Protein AF-A0A451C7Z3-F1 (afdb_monomer)

Sequence (178 aa):
MASLTETETESKKYLFIDDAPEYLRVYRKILRDAGHTMEIIDNIGLGWVWIERHGPFELVLIDLALDRHFSEFGREYKEVREGLESYGHGALFMTGQALGLRLWRRRKKIQQPYCYFTNFSQIWVENCNTGDPEFGGMMFEEAHDLGLVLNKSALWEGNMDQELRNIRQIWEDKEWLL

Structure (mmCIF, N/CA/C/O backbone):
data_AF-A0A451C7Z3-F1
#
_entry.id   AF-A0A451C7Z3-F1
#
loop_
_atom_site.group_PDB
_atom_site.id
_atom_site.type_symbol
_atom_site.label_atom_id
_atom_site.label_alt_id
_atom_site.label_comp_id
_atom_site.label_asym_id
_atom_site.label_entity_id
_atom_site.label_seq_id
_atom_site.pdbx_PDB_ins_code
_atom_site.Cartn_x
_atom_site.Cartn_y
_atom_site.Cartn_z
_atom_site.occupancy
_atom_site.B_iso_or_equiv
_atom_site.auth_seq_id
_atom_site.auth_comp_id
_atom_site.auth_asym_id
_atom_site.auth_atom_id
_atom_site.pdbx_PDB_model_num
ATOM 1 N N . MET A 1 1 ? -8.095 12.990 40.882 1.00 39.03 1 MET A N 1
ATOM 2 C CA . MET A 1 1 ? -8.881 12.173 39.937 1.00 39.03 1 MET A CA 1
ATOM 3 C C . MET A 1 1 ? -8.468 12.593 38.542 1.00 39.03 1 MET A C 1
ATOM 5 O O . MET A 1 1 ? -8.786 13.706 38.148 1.00 39.03 1 MET A O 1
ATOM 9 N N . ALA A 1 2 ? -7.646 11.786 37.872 1.00 38.88 2 ALA A N 1
ATOM 10 C CA . ALA A 1 2 ? -7.236 12.057 36.500 1.00 38.88 2 ALA A CA 1
ATOM 11 C C . ALA A 1 2 ? -8.393 11.672 35.571 1.00 38.88 2 ALA A C 1
ATOM 13 O O . ALA A 1 2 ? -8.848 10.530 35.601 1.00 38.88 2 ALA A O 1
ATOM 14 N N . SER A 1 3 ? -8.898 12.648 34.818 1.00 41.88 3 SER A N 1
ATOM 15 C CA . SER A 1 3 ? -9.874 12.435 33.755 1.00 41.88 3 SER A CA 1
ATOM 16 C C . SER A 1 3 ? -9.165 11.704 32.622 1.00 41.88 3 SER A C 1
ATOM 18 O O . SER A 1 3 ? -8.290 12.278 31.978 1.00 41.88 3 SER A O 1
ATOM 20 N N . LEU A 1 4 ? -9.505 10.434 32.418 1.00 44.69 4 LEU A N 1
ATOM 21 C CA . LEU A 1 4 ? -9.148 9.702 31.211 1.00 44.69 4 LEU A CA 1
ATOM 22 C C . LEU A 1 4 ? -9.950 10.339 30.078 1.00 44.69 4 LEU A C 1
ATOM 24 O O . LEU A 1 4 ? -11.153 10.131 29.965 1.00 44.69 4 LEU A O 1
ATOM 28 N N . THR A 1 5 ? -9.309 11.200 29.295 1.00 43.84 5 THR A N 1
ATOM 29 C CA . THR A 1 5 ? -9.846 11.605 28.000 1.00 43.84 5 THR A CA 1
ATOM 30 C C . THR A 1 5 ? -9.770 10.384 27.095 1.00 43.84 5 THR A C 1
ATOM 32 O O . THR A 1 5 ? -8.716 10.101 26.526 1.00 43.84 5 THR A O 1
ATOM 35 N N . GLU A 1 6 ? -10.869 9.634 27.017 1.00 47.22 6 GLU A N 1
ATOM 36 C CA . GLU A 1 6 ? -11.142 8.768 25.875 1.00 47.22 6 GLU A CA 1
ATOM 37 C C . GLU A 1 6 ? -11.081 9.667 24.640 1.00 47.22 6 GLU A C 1
ATOM 39 O O . GLU A 1 6 ? -11.922 10.539 24.428 1.00 47.22 6 GLU A O 1
ATOM 44 N N . THR A 1 7 ? -9.991 9.550 23.890 1.00 51.94 7 THR A N 1
ATOM 45 C CA . THR A 1 7 ? -9.905 10.143 22.563 1.00 51.94 7 THR A CA 1
ATOM 46 C C . THR A 1 7 ? -10.842 9.316 21.700 1.00 51.94 7 THR A C 1
ATOM 48 O O . THR A 1 7 ? -10.536 8.166 21.389 1.00 51.94 7 THR A O 1
ATOM 51 N N . GLU A 1 8 ? -12.019 9.864 21.387 1.00 53.84 8 GLU A N 1
ATOM 52 C CA . GLU A 1 8 ? -12.908 9.292 20.377 1.00 53.84 8 GLU A CA 1
ATOM 53 C C . GLU A 1 8 ? -12.074 9.055 19.116 1.00 53.84 8 GLU A C 1
ATOM 55 O O . GLU A 1 8 ? -11.606 9.990 18.464 1.00 53.84 8 GLU A O 1
ATOM 60 N N . THR A 1 9 ? -11.786 7.789 18.834 1.00 64.44 9 THR A N 1
ATOM 61 C CA . THR A 1 9 ? -10.989 7.410 17.676 1.00 64.44 9 THR A CA 1
ATOM 62 C C . THR A 1 9 ? -11.914 7.533 16.477 1.00 64.44 9 THR A C 1
ATOM 64 O O . THR A 1 9 ? -12.929 6.840 16.403 1.00 64.44 9 THR A O 1
ATOM 67 N N . GLU A 1 10 ? -11.618 8.461 15.568 1.00 82.25 10 GLU A N 1
ATOM 68 C CA . GLU A 1 10 ? -12.398 8.633 14.344 1.00 82.25 10 GLU A CA 1
ATOM 69 C C . GLU A 1 10 ? -12.529 7.284 13.618 1.00 82.25 10 GLU A C 1
ATOM 71 O O . GLU A 1 10 ? -11.550 6.552 13.450 1.00 82.25 10 GLU A O 1
ATOM 76 N N . SER A 1 11 ? -13.751 6.921 13.221 1.00 90.56 11 SER A N 1
ATOM 77 C CA . SER A 1 11 ? -14.012 5.648 12.546 1.00 90.56 11 SER A CA 1
ATOM 78 C C . SER A 1 11 ? -13.381 5.644 11.152 1.00 90.56 11 SER A C 1
ATOM 80 O O . SER A 1 11 ? -13.930 6.217 10.211 1.00 90.56 11 SER A O 1
ATOM 82 N N . LYS A 1 12 ? -12.263 4.931 10.998 1.00 95.50 12 LYS A N 1
ATOM 83 C CA . LYS A 1 12 ? -11.514 4.806 9.741 1.00 95.50 12 LYS A CA 1
ATOM 84 C C . LYS A 1 12 ? -12.045 3.693 8.840 1.00 95.50 12 LYS A C 1
ATOM 86 O O . LYS A 1 12 ? -12.654 2.721 9.301 1.00 95.50 12 LYS A O 1
ATOM 91 N N . LYS A 1 13 ? -11.796 3.827 7.534 1.00 97.06 13 LYS A N 1
ATOM 92 C CA . LYS A 1 13 ? -12.158 2.835 6.512 1.00 97.06 13 LYS A CA 1
ATOM 93 C C . LYS A 1 13 ? -10.915 2.314 5.802 1.00 97.06 13 LYS A C 1
ATOM 95 O O . LYS A 1 13 ? -10.238 3.069 5.110 1.00 97.06 13 LYS A O 1
ATOM 100 N N . TYR A 1 14 ? -10.670 1.016 5.919 1.00 97.62 14 TYR A N 1
ATOM 101 C CA . TYR A 1 14 ? -9.549 0.317 5.299 1.00 97.62 14 TYR A CA 1
ATOM 102 C C . TYR A 1 14 ? -10.020 -0.584 4.158 1.00 97.62 14 TYR A C 1
ATOM 104 O O . TYR A 1 14 ? -11.109 -1.165 4.218 1.00 97.62 14 TYR A O 1
ATOM 112 N N . LEU A 1 15 ? -9.179 -0.736 3.138 1.00 97.88 15 LEU A N 1
ATOM 113 C CA . LEU A 1 15 ? -9.394 -1.682 2.046 1.00 97.88 15 LEU A CA 1
ATOM 114 C C . LEU A 1 15 ? -8.229 -2.661 1.986 1.00 97.88 15 LEU A C 1
ATOM 116 O O . LEU A 1 15 ? -7.085 -2.248 1.850 1.00 97.88 15 LEU A O 1
ATOM 120 N N . PHE A 1 16 ? -8.527 -3.952 2.044 1.00 97.38 16 PHE A N 1
ATOM 121 C CA . PHE A 1 16 ? -7.548 -5.008 1.833 1.00 97.38 16 PHE A CA 1
ATOM 122 C C . PHE A 1 16 ? -7.791 -5.649 0.473 1.00 97.38 16 PHE A C 1
ATOM 124 O O . PHE A 1 16 ? -8.932 -5.972 0.130 1.00 97.38 16 PHE A O 1
ATOM 131 N N . ILE A 1 17 ? -6.720 -5.837 -0.288 1.00 96.00 17 ILE A N 1
ATOM 132 C CA . ILE A 1 17 ? -6.744 -6.480 -1.597 1.00 96.00 17 ILE A CA 1
ATOM 133 C C . ILE A 1 17 ? -5.868 -7.725 -1.509 1.00 96.00 17 ILE A C 1
ATOM 135 O O . ILE A 1 17 ? -4.647 -7.617 -1.533 1.00 96.00 17 ILE A O 1
ATOM 139 N N . ASP A 1 18 ? -6.500 -8.884 -1.346 1.00 94.31 18 ASP A N 1
ATOM 140 C CA . ASP A 1 18 ? -5.853 -10.154 -0.996 1.00 94.31 18 ASP A CA 1
ATOM 141 C C . ASP A 1 18 ? -6.724 -11.317 -1.490 1.00 94.31 18 ASP A C 1
ATOM 143 O O . ASP A 1 18 ? -7.935 -11.328 -1.247 1.00 94.31 18 ASP A O 1
ATOM 147 N N . ASP A 1 19 ? -6.138 -12.281 -2.195 1.00 91.00 19 ASP A N 1
ATOM 148 C CA . ASP A 1 19 ? -6.855 -13.393 -2.823 1.00 91.00 19 ASP A CA 1
ATOM 149 C C . ASP A 1 19 ? -7.188 -14.539 -1.853 1.00 91.00 19 ASP A C 1
ATOM 151 O O . ASP A 1 19 ? -7.884 -15.484 -2.245 1.00 91.00 19 ASP A O 1
ATOM 155 N N . ALA A 1 20 ? -6.792 -14.406 -0.583 1.00 89.94 20 ALA A N 1
ATOM 156 C CA . ALA A 1 20 ? -7.057 -15.339 0.504 1.00 89.94 20 ALA A CA 1
ATOM 157 C C . ALA A 1 20 ? -7.882 -14.676 1.645 1.00 89.94 20 ALA A C 1
ATOM 159 O O . ALA A 1 20 ? -7.441 -14.560 2.800 1.00 89.94 20 ALA A O 1
ATOM 160 N N . PRO A 1 21 ? -9.121 -14.217 1.355 1.00 88.06 21 PRO A N 1
ATOM 161 C CA . PRO A 1 21 ? -9.938 -13.394 2.255 1.00 88.06 21 PRO A CA 1
ATOM 162 C C . PRO A 1 21 ? -10.293 -14.068 3.592 1.00 88.06 21 PRO A C 1
ATOM 164 O O . PRO A 1 21 ? -10.657 -13.394 4.561 1.00 88.06 21 PRO A O 1
ATOM 167 N N . GLU A 1 22 ? -10.228 -15.394 3.674 1.00 88.81 22 GLU A N 1
ATOM 168 C CA . GLU A 1 22 ? -10.436 -16.168 4.894 1.00 88.81 22 GLU A CA 1
ATOM 169 C C . GLU A 1 22 ? -9.417 -15.843 5.988 1.00 88.81 22 GLU A C 1
ATOM 171 O O . GLU A 1 22 ? -9.815 -15.732 7.152 1.00 88.81 22 GLU A O 1
ATOM 176 N N . TYR A 1 23 ? -8.150 -15.609 5.633 1.00 86.81 23 TYR A N 1
ATOM 177 C CA . TYR A 1 23 ? -7.099 -15.275 6.599 1.00 86.81 23 TYR A CA 1
ATOM 178 C C . TYR A 1 23 ? -7.246 -13.852 7.131 1.00 86.81 23 TYR A C 1
ATOM 180 O O . TYR A 1 23 ? -6.868 -13.562 8.262 1.00 86.81 23 TYR A O 1
ATOM 188 N N . LEU A 1 24 ? -7.895 -12.976 6.366 1.00 91.94 24 LEU A N 1
ATOM 189 C CA . LEU A 1 24 ? -8.114 -11.586 6.745 1.00 91.94 24 LEU A CA 1
ATOM 190 C C . LEU A 1 24 ? -9.293 -11.372 7.707 1.00 91.94 24 LEU A C 1
ATOM 192 O O . LEU A 1 24 ? -9.507 -10.264 8.209 1.00 91.94 24 LEU A O 1
ATOM 196 N N . ARG A 1 25 ? -10.078 -12.416 8.004 1.00 90.50 25 ARG A N 1
ATOM 197 C CA . ARG A 1 25 ? -11.216 -12.317 8.936 1.00 90.50 25 ARG A CA 1
ATOM 198 C C . ARG A 1 25 ? -10.790 -11.888 10.338 1.00 90.50 25 ARG A C 1
ATOM 200 O O . ARG A 1 25 ? -11.554 -11.187 11.004 1.00 90.50 25 ARG A O 1
ATOM 207 N N . VAL A 1 26 ? -9.593 -12.290 10.772 1.00 91.31 26 VAL A N 1
ATOM 208 C CA . VAL A 1 26 ? -9.039 -11.892 12.073 1.00 91.31 26 VAL A CA 1
ATOM 209 C C . VAL A 1 26 ? -8.784 -10.385 12.122 1.00 91.31 26 VAL A C 1
ATOM 211 O O . VAL A 1 26 ? -9.238 -9.726 13.051 1.00 91.31 26 VAL A O 1
ATOM 214 N N . TYR A 1 27 ? -8.194 -9.816 11.070 1.00 93.62 27 TYR A N 1
ATOM 215 C CA . TYR A 1 27 ? -7.930 -8.381 10.958 1.00 93.62 27 TYR A CA 1
ATOM 216 C C . TYR A 1 27 ? -9.213 -7.560 10.892 1.00 93.62 27 TYR A C 1
ATOM 218 O O . TYR A 1 27 ? -9.330 -6.534 11.556 1.00 93.62 27 TYR A O 1
ATOM 226 N N . ARG A 1 28 ? -10.231 -8.054 10.176 1.00 94.75 28 ARG A N 1
ATOM 227 C CA . ARG A 1 28 ? -11.551 -7.411 10.155 1.00 94.75 28 ARG A CA 1
ATOM 228 C C . ARG A 1 28 ? -12.159 -7.332 11.552 1.00 94.75 28 ARG A C 1
ATOM 230 O O . ARG A 1 28 ? -12.773 -6.324 11.888 1.00 94.75 28 ARG A O 1
ATOM 237 N N . LYS A 1 29 ? -12.025 -8.398 12.350 1.00 93.44 29 LYS A N 1
ATOM 238 C CA . LYS A 1 29 ? -12.484 -8.401 13.741 1.00 93.44 29 LYS A CA 1
ATOM 239 C C . LYS A 1 29 ? -11.707 -7.372 14.564 1.00 93.44 29 LYS A C 1
ATOM 241 O O . LYS A 1 29 ? -12.352 -6.546 15.190 1.00 93.44 29 LYS A O 1
ATOM 246 N N . ILE A 1 30 ? -10.375 -7.393 14.500 1.00 93.25 30 ILE A N 1
ATOM 247 C CA . ILE A 1 30 ? -9.502 -6.463 15.234 1.00 93.25 30 ILE A CA 1
ATOM 248 C C . ILE A 1 30 ? -9.875 -5.007 14.928 1.00 93.25 30 ILE A C 1
ATOM 250 O O . ILE A 1 30 ? -10.152 -4.239 15.842 1.00 93.25 30 ILE A O 1
ATOM 254 N N . LEU A 1 31 ? -9.967 -4.638 13.646 1.00 94.00 31 LEU A N 1
ATOM 255 C CA . LEU A 1 31 ? -10.307 -3.270 13.248 1.00 94.00 31 LEU A CA 1
ATOM 256 C C . LEU A 1 31 ? -11.717 -2.874 13.682 1.00 94.00 31 LEU A C 1
ATOM 258 O O . LEU A 1 31 ? -11.914 -1.766 14.162 1.00 94.00 31 LEU A O 1
ATOM 262 N N . ARG A 1 32 ? -12.695 -3.776 13.567 1.00 95.00 32 ARG A N 1
ATOM 263 C CA . ARG A 1 32 ? -14.056 -3.507 14.047 1.00 95.00 32 ARG A CA 1
ATOM 264 C C . ARG A 1 32 ? -14.094 -3.292 15.556 1.00 95.00 32 ARG A C 1
ATOM 266 O O . ARG A 1 32 ? -14.794 -2.394 16.013 1.00 95.00 32 ARG A O 1
ATOM 273 N N . ASP A 1 33 ? -13.373 -4.111 16.312 1.00 92.50 33 ASP A N 1
ATOM 274 C CA . ASP A 1 33 ? -13.325 -4.017 17.770 1.00 92.50 33 ASP A CA 1
ATOM 275 C C . ASP A 1 33 ? -12.599 -2.716 18.208 1.00 92.50 33 ASP A C 1
ATOM 277 O O . ASP A 1 33 ? -12.926 -2.161 19.253 1.00 92.50 33 ASP A O 1
ATOM 281 N N . ALA A 1 34 ? -11.733 -2.156 17.350 1.00 90.75 34 ALA A N 1
ATOM 282 C CA . ALA A 1 34 ? -11.150 -0.812 17.464 1.00 90.75 34 ALA A CA 1
ATOM 283 C C . ALA A 1 34 ? -12.033 0.333 16.902 1.00 90.75 34 ALA A C 1
ATOM 285 O O . ALA A 1 34 ? -11.599 1.480 16.852 1.00 90.75 34 ALA A O 1
ATOM 286 N N . GLY A 1 35 ? -13.268 0.059 16.462 1.00 93.31 35 GLY A N 1
ATOM 287 C CA . GLY A 1 35 ? -14.185 1.080 15.933 1.00 93.31 35 GLY A CA 1
ATOM 288 C C . GLY A 1 35 ? -13.939 1.476 14.471 1.00 93.31 35 GLY A C 1
ATOM 289 O O . GLY A 1 35 ? -14.362 2.545 14.035 1.00 93.31 35 GLY A O 1
ATOM 290 N N . HIS A 1 36 ? -13.254 0.638 13.695 1.00 95.62 36 HIS A N 1
ATOM 291 C CA . HIS A 1 36 ? -12.934 0.868 12.285 1.00 95.62 36 HIS A CA 1
ATOM 292 C C . HIS A 1 36 ? -13.645 -0.122 11.358 1.00 95.62 36 HIS A C 1
ATOM 294 O O . HIS A 1 36 ? -14.150 -1.171 11.759 1.00 95.62 36 HIS A O 1
ATOM 300 N N . THR A 1 37 ? -13.681 0.204 10.070 1.00 96.50 37 THR A N 1
ATOM 301 C CA . THR A 1 37 ? -14.294 -0.635 9.036 1.00 96.50 37 THR A CA 1
ATOM 302 C C . THR A 1 37 ? -13.246 -1.153 8.065 1.00 96.50 37 THR A C 1
ATOM 304 O O . THR A 1 37 ? -12.277 -0.470 7.742 1.00 96.50 37 THR A O 1
ATOM 307 N N . MET A 1 38 ? -13.441 -2.386 7.599 1.00 96.06 38 MET A N 1
ATOM 308 C CA . MET A 1 38 ? -12.528 -3.058 6.680 1.00 96.06 38 MET A CA 1
ATOM 309 C C . MET A 1 38 ? -13.309 -3.769 5.580 1.00 96.06 38 MET A C 1
ATOM 311 O O . MET A 1 38 ? -14.105 -4.677 5.846 1.00 96.06 38 MET A O 1
ATOM 315 N N . GLU A 1 39 ? -13.026 -3.393 4.340 1.00 96.94 39 GLU A N 1
ATOM 316 C CA . GLU A 1 39 ? -13.487 -4.082 3.140 1.00 96.94 39 GLU A CA 1
ATOM 317 C C . GLU A 1 39 ? -12.374 -4.987 2.601 1.00 96.94 39 GLU A C 1
ATOM 319 O O . GLU A 1 39 ? -11.191 -4.692 2.758 1.00 96.94 39 GLU A O 1
ATOM 324 N N . ILE A 1 40 ? -12.754 -6.122 2.010 1.00 96.31 40 ILE A N 1
ATOM 325 C CA . ILE A 1 40 ? -11.814 -7.081 1.416 1.00 96.31 40 ILE A CA 1
ATOM 326 C C . ILE A 1 40 ? -12.237 -7.321 -0.026 1.00 96.31 40 ILE A C 1
ATOM 328 O O . ILE A 1 40 ? -13.403 -7.641 -0.267 1.00 96.31 40 ILE A O 1
ATOM 332 N N . ILE A 1 41 ? -11.292 -7.200 -0.950 1.00 95.31 41 ILE A N 1
ATOM 333 C CA . ILE A 1 41 ? -11.458 -7.493 -2.370 1.00 95.31 41 ILE A CA 1
ATOM 334 C C . ILE A 1 41 ? -10.381 -8.495 -2.785 1.00 95.31 41 ILE A C 1
ATOM 336 O O . ILE A 1 41 ? -9.233 -8.372 -2.388 1.00 95.31 41 ILE A O 1
ATOM 340 N N . ASP A 1 42 ? -10.742 -9.493 -3.584 1.00 92.38 42 ASP A N 1
ATOM 341 C CA . ASP A 1 42 ? -9.885 -10.658 -3.839 1.00 92.38 42 ASP A CA 1
ATOM 342 C C . ASP A 1 42 ? -9.041 -10.567 -5.118 1.00 92.38 42 ASP A C 1
ATOM 344 O O . ASP A 1 42 ? -8.438 -11.552 -5.539 1.00 92.38 42 ASP A O 1
ATOM 348 N N . ASN A 1 43 ? -9.039 -9.416 -5.796 1.00 90.69 43 ASN A N 1
ATOM 349 C CA . ASN A 1 43 ? -8.283 -9.234 -7.031 1.00 90.69 43 ASN A CA 1
ATOM 350 C C . ASN A 1 43 ? -7.961 -7.765 -7.341 1.00 90.69 43 ASN A C 1
ATOM 352 O O . ASN A 1 43 ? -8.724 -6.859 -6.997 1.00 90.69 43 ASN A O 1
ATOM 356 N N . ILE A 1 44 ? -6.858 -7.549 -8.070 1.00 91.69 44 ILE A N 1
ATOM 357 C CA . ILE A 1 44 ? -6.370 -6.223 -8.488 1.00 91.69 44 ILE A CA 1
ATOM 358 C C . ILE A 1 44 ? -7.432 -5.436 -9.266 1.00 91.69 44 ILE A C 1
ATOM 360 O O . ILE A 1 44 ? -7.625 -4.253 -8.999 1.00 91.69 44 ILE A O 1
ATOM 364 N N . GLY A 1 45 ? -8.125 -6.069 -10.218 1.00 91.56 45 GLY A N 1
ATOM 365 C CA . GLY A 1 45 ? -9.065 -5.378 -11.108 1.00 91.56 45 GLY A CA 1
ATOM 366 C C . GLY A 1 45 ? -10.271 -4.796 -10.373 1.00 91.56 45 GLY A C 1
ATOM 367 O O . GLY A 1 45 ? -10.579 -3.612 -10.505 1.00 91.56 45 GLY A O 1
ATOM 368 N N . LEU A 1 46 ? -10.933 -5.606 -9.546 1.00 92.56 46 LEU A N 1
ATOM 369 C CA . LEU A 1 46 ? -12.023 -5.138 -8.695 1.00 92.56 46 LEU A CA 1
ATOM 370 C C . LEU A 1 46 ? -11.515 -4.164 -7.637 1.00 92.56 46 LEU A C 1
ATOM 372 O O . LEU A 1 46 ? -12.184 -3.165 -7.396 1.00 92.56 46 LEU A O 1
ATOM 376 N N . GLY A 1 47 ? -10.341 -4.410 -7.047 1.00 94.94 47 GLY A N 1
ATOM 377 C CA . GLY A 1 47 ? -9.746 -3.515 -6.055 1.00 94.94 47 GLY A CA 1
ATOM 378 C C . GLY A 1 47 ? -9.515 -2.120 -6.630 1.00 94.94 47 GLY A C 1
ATOM 379 O O . GLY A 1 47 ? -9.890 -1.121 -6.024 1.00 94.94 47 GLY A O 1
ATOM 380 N N . TRP A 1 48 ? -9.010 -2.054 -7.859 1.00 95.50 48 TRP A N 1
ATOM 381 C CA . TRP A 1 48 ? -8.846 -0.819 -8.610 1.00 95.50 48 TRP A CA 1
ATOM 382 C C . TRP A 1 48 ? -10.165 -0.072 -8.839 1.00 95.50 48 TRP A C 1
ATOM 384 O O . TRP A 1 48 ? -10.284 1.100 -8.480 1.00 95.50 48 TRP A O 1
ATOM 394 N N . VAL A 1 49 ? -11.175 -0.755 -9.387 1.00 95.06 49 VAL A N 1
ATOM 395 C CA . VAL A 1 49 ? -12.507 -0.166 -9.613 1.00 95.06 49 VAL A CA 1
ATOM 396 C C . VAL A 1 49 ? -13.113 0.329 -8.301 1.00 95.06 49 VAL A C 1
ATOM 398 O O . VAL A 1 49 ? -13.782 1.362 -8.268 1.00 95.06 49 VAL A O 1
ATOM 401 N N . TRP A 1 50 ? -12.879 -0.403 -7.216 1.00 96.75 50 TRP A N 1
ATOM 402 C CA . TRP A 1 50 ? -13.380 -0.068 -5.896 1.00 96.75 50 TRP A CA 1
ATOM 403 C C . TRP A 1 50 ? -12.726 1.199 -5.336 1.00 96.75 50 TRP A C 1
ATOM 405 O O . TRP A 1 50 ? -13.435 2.090 -4.870 1.00 96.75 50 TRP A O 1
ATOM 415 N N . ILE A 1 51 ? -11.402 1.332 -5.471 1.00 97.25 51 ILE A N 1
ATOM 416 C CA . ILE A 1 51 ? -10.660 2.552 -5.119 1.00 97.25 51 ILE A CA 1
ATOM 417 C C . ILE A 1 51 ? -11.181 3.752 -5.913 1.00 97.25 51 ILE A C 1
ATOM 419 O O . ILE A 1 51 ? -11.469 4.789 -5.322 1.00 97.25 51 ILE A O 1
ATOM 423 N N . GLU A 1 52 ? -11.375 3.616 -7.229 1.00 96.19 52 GLU A N 1
ATOM 424 C CA . GLU A 1 52 ? -11.859 4.729 -8.059 1.00 96.19 52 GLU A CA 1
ATOM 425 C C . GLU A 1 52 ? -13.287 5.180 -7.709 1.00 96.19 52 GLU A C 1
ATOM 427 O O . GLU A 1 52 ? -13.631 6.339 -7.939 1.00 96.19 52 GLU A O 1
ATOM 432 N N . ARG A 1 53 ? -14.128 4.289 -7.172 1.00 96.06 53 ARG A N 1
ATOM 433 C CA . ARG A 1 53 ? -15.542 4.582 -6.873 1.00 96.06 53 ARG A CA 1
ATOM 434 C C . ARG A 1 53 ? -15.810 4.985 -5.430 1.00 96.06 53 ARG A C 1
ATOM 436 O O . ARG A 1 53 ? -16.759 5.726 -5.186 1.00 96.06 53 ARG A O 1
ATOM 443 N N . HIS A 1 54 ? -15.037 4.451 -4.490 1.00 95.94 54 HIS A N 1
ATOM 444 C CA . HIS A 1 54 ? -15.324 4.539 -3.057 1.00 95.94 54 HIS A CA 1
ATOM 445 C C . HIS A 1 54 ? -14.186 5.152 -2.240 1.00 95.94 54 HIS A C 1
ATOM 447 O O . HIS A 1 54 ? -14.348 5.306 -1.031 1.00 95.94 54 HIS A O 1
ATOM 453 N N . GLY A 1 55 ? -13.054 5.468 -2.873 1.00 90.56 55 GLY A N 1
ATOM 454 C CA . GLY A 1 55 ? -11.939 6.137 -2.221 1.00 90.56 55 GLY A CA 1
ATOM 455 C C . GLY A 1 55 ? -12.181 7.635 -1.958 1.00 90.56 55 GLY A C 1
ATOM 456 O O . GLY A 1 55 ? -13.159 8.207 -2.449 1.00 90.56 55 GLY A O 1
ATOM 457 N N . PRO A 1 56 ? -11.261 8.285 -1.224 1.00 94.25 56 PRO A N 1
ATOM 458 C CA . PRO A 1 56 ? -10.076 7.673 -0.628 1.00 94.25 56 PRO A CA 1
ATOM 459 C C . PRO A 1 56 ? -10.410 6.866 0.638 1.00 94.25 56 PRO A C 1
ATOM 461 O O . PRO A 1 56 ? -11.230 7.262 1.462 1.00 94.25 56 PRO A O 1
ATOM 464 N N . PHE A 1 57 ? -9.763 5.713 0.775 1.00 97.44 57 PHE A N 1
ATOM 465 C CA . PHE A 1 57 ? -9.679 4.948 2.018 1.00 97.44 57 PHE A CA 1
ATOM 466 C C . PHE A 1 57 ? -8.591 5.543 2.908 1.00 97.44 57 PHE A C 1
ATOM 468 O O . PHE A 1 57 ? -7.652 6.154 2.395 1.00 97.44 57 PHE A O 1
ATOM 475 N N . GLU A 1 58 ? -8.661 5.277 4.212 1.00 97.25 58 GLU A N 1
ATOM 476 C CA . GLU A 1 58 ? -7.587 5.631 5.146 1.00 97.25 58 GLU A CA 1
ATOM 477 C C . GLU A 1 58 ? -6.257 5.019 4.694 1.00 97.25 58 GLU A C 1
ATOM 479 O O . GLU A 1 58 ? -5.237 5.696 4.603 1.00 97.25 58 GLU A O 1
ATOM 484 N N . LEU A 1 59 ? -6.285 3.727 4.367 1.00 97.81 59 LEU A N 1
ATOM 485 C CA . LEU A 1 59 ? -5.151 3.010 3.811 1.00 97.81 59 LEU A CA 1
ATOM 486 C C . LEU A 1 59 ? -5.652 1.811 3.001 1.00 97.81 59 LEU A C 1
ATOM 488 O O . LEU A 1 59 ? -6.569 1.097 3.425 1.00 97.81 59 LEU A O 1
ATOM 492 N N . VAL A 1 60 ? -5.038 1.594 1.839 1.00 98.25 60 VAL A N 1
ATOM 493 C CA . VAL A 1 60 ? -5.197 0.363 1.056 1.00 98.25 60 VAL A CA 1
ATOM 494 C C . VAL A 1 60 ? -4.024 -0.562 1.363 1.00 98.25 60 VAL A C 1
ATOM 496 O O . VAL A 1 60 ? -2.872 -0.174 1.187 1.00 98.25 60 VAL A O 1
ATOM 499 N N . LEU A 1 61 ? -4.308 -1.788 1.789 1.00 97.56 61 LEU A N 1
ATOM 500 C CA . LEU A 1 61 ? -3.310 -2.834 1.974 1.00 97.56 61 LEU A CA 1
ATOM 501 C C . LEU A 1 61 ? -3.388 -3.803 0.805 1.00 97.56 61 LEU A C 1
ATOM 503 O O . LEU A 1 61 ? -4.441 -4.388 0.546 1.00 97.56 61 LEU A O 1
ATOM 507 N N . ILE A 1 62 ? -2.278 -3.957 0.096 1.00 96.75 62 ILE A N 1
ATOM 508 C CA . ILE A 1 62 ? -2.201 -4.770 -1.113 1.00 96.75 62 ILE A CA 1
ATOM 509 C C . ILE A 1 62 ? -1.349 -5.995 -0.813 1.00 96.75 62 ILE A C 1
ATOM 511 O O . ILE A 1 62 ? -0.185 -5.859 -0.429 1.00 96.75 62 ILE A O 1
ATOM 515 N N . ASP A 1 63 ? -1.902 -7.188 -1.014 1.00 94.75 63 ASP A N 1
ATOM 516 C CA . ASP A 1 63 ? -1.094 -8.394 -0.978 1.00 94.75 63 ASP A CA 1
ATOM 517 C C . ASP A 1 63 ? -0.071 -8.363 -2.106 1.00 94.75 63 ASP A C 1
ATOM 519 O O . ASP A 1 63 ? -0.419 -8.293 -3.286 1.00 94.75 63 ASP A O 1
ATOM 523 N N . LEU A 1 64 ? 1.208 -8.416 -1.749 1.00 92.19 64 LEU A N 1
ATOM 524 C CA . LEU A 1 64 ? 2.271 -8.395 -2.742 1.00 92.19 64 LEU A CA 1
ATOM 525 C C . LEU A 1 64 ? 2.234 -9.662 -3.608 1.00 92.19 64 LEU A C 1
ATOM 527 O O . LEU A 1 64 ? 2.507 -9.584 -4.803 1.00 92.19 64 LEU A O 1
ATOM 531 N N . ALA A 1 65 ? 1.831 -10.801 -3.039 1.00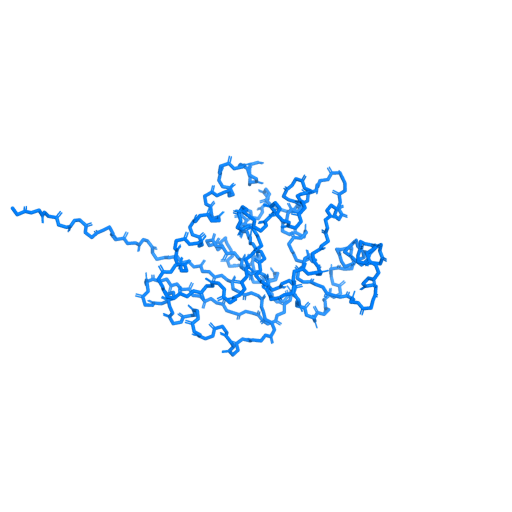 89.25 65 ALA A N 1
ATOM 532 C CA . ALA A 1 65 ? 1.781 -12.094 -3.720 1.00 89.25 65 ALA A CA 1
ATOM 533 C C . ALA A 1 65 ? 0.475 -12.344 -4.489 1.00 89.25 65 ALA A C 1
ATOM 535 O O . ALA A 1 65 ? 0.193 -13.483 -4.846 1.00 89.25 65 ALA A O 1
ATOM 536 N N . LEU A 1 66 ? -0.314 -11.297 -4.749 1.00 87.19 66 LEU A N 1
ATOM 537 C CA . LEU A 1 66 ? -1.621 -11.452 -5.371 1.00 87.19 66 LEU A CA 1
ATOM 538 C C . LEU A 1 66 ? -1.526 -11.966 -6.818 1.00 87.19 66 LEU A C 1
ATOM 540 O O . LEU A 1 66 ? -1.088 -11.245 -7.722 1.00 87.19 66 LEU A O 1
ATOM 544 N N . ASP A 1 67 ? -2.019 -13.182 -7.048 1.00 75.44 67 ASP A N 1
ATOM 545 C CA . ASP A 1 67 ? -1.839 -13.924 -8.301 1.00 75.44 67 ASP A CA 1
ATOM 546 C C . ASP A 1 67 ? -3.098 -13.895 -9.184 1.00 75.44 67 ASP A C 1
ATOM 548 O O . ASP A 1 67 ? -3.659 -14.921 -9.577 1.00 75.44 67 ASP A O 1
ATOM 552 N N . ARG A 1 68 ? -3.615 -12.692 -9.481 1.00 75.81 68 ARG A N 1
ATOM 553 C CA . ARG A 1 68 ? -4.789 -12.536 -10.361 1.00 75.81 68 ARG A CA 1
ATOM 554 C C . ARG A 1 68 ? -4.600 -11.468 -11.428 1.00 75.81 68 ARG A C 1
ATOM 556 O O . ARG A 1 68 ? -4.569 -10.271 -11.142 1.00 75.81 68 ARG A O 1
ATOM 563 N N . HIS A 1 69 ? -4.548 -11.929 -12.678 1.00 72.69 69 HIS A N 1
ATOM 564 C CA . HIS A 1 69 ? -4.337 -11.101 -13.861 1.00 72.69 69 HIS A CA 1
ATOM 565 C C . HIS A 1 69 ? -5.552 -10.220 -14.147 1.00 72.69 69 HIS A C 1
ATOM 567 O O . HIS A 1 69 ? -6.672 -10.718 -14.282 1.00 72.69 69 HIS A O 1
ATOM 573 N N . PHE A 1 70 ? -5.316 -8.931 -14.380 1.00 81.31 70 PHE A N 1
ATOM 574 C CA . PHE A 1 70 ? -6.310 -8.036 -14.960 1.00 81.31 70 PHE A CA 1
ATOM 575 C C . PHE A 1 70 ? -5.754 -7.325 -16.195 1.00 81.31 70 PHE A C 1
ATOM 577 O O . PHE A 1 70 ? -4.825 -6.531 -16.102 1.00 81.31 70 PHE A O 1
ATOM 584 N N . SER A 1 71 ? -6.333 -7.582 -17.371 1.00 83.56 71 SER A N 1
ATOM 585 C CA . SER A 1 71 ? -5.769 -7.164 -18.667 1.00 83.56 71 SER A CA 1
ATOM 586 C C . SER A 1 71 ? -5.500 -5.665 -18.800 1.00 83.56 71 SER A C 1
ATOM 588 O O . SER A 1 71 ? -4.625 -5.262 -19.563 1.00 83.56 71 SER A O 1
ATOM 590 N N . GLU A 1 72 ? -6.214 -4.827 -18.048 1.00 87.69 72 GLU A N 1
ATOM 591 C CA . GLU A 1 72 ? -5.999 -3.381 -18.056 1.00 87.69 72 GLU A CA 1
ATOM 592 C C . GLU A 1 72 ? -4.669 -2.954 -17.415 1.00 87.69 72 GLU A C 1
ATOM 594 O O . GLU A 1 72 ? -4.248 -1.825 -17.641 1.00 87.69 72 GLU A O 1
ATOM 599 N N . PHE A 1 73 ? -3.990 -3.820 -16.654 1.00 90.25 73 PHE A N 1
ATOM 600 C CA . PHE A 1 73 ? -2.690 -3.567 -16.004 1.00 90.25 73 PHE A CA 1
ATOM 601 C C . PHE A 1 73 ? -1.490 -4.016 -16.845 1.00 90.25 73 PHE A C 1
ATOM 603 O O . PHE A 1 73 ? -0.387 -4.167 -16.329 1.00 90.25 73 PHE A O 1
ATOM 610 N N . GLY A 1 74 ? -1.669 -4.228 -18.154 1.00 89.19 74 GLY A N 1
ATOM 611 C CA . GLY A 1 74 ? -0.615 -4.769 -19.019 1.00 89.19 74 GLY A CA 1
ATOM 612 C C . GLY A 1 74 ? 0.708 -3.991 -18.984 1.00 89.19 74 GLY A C 1
ATOM 613 O O . GLY A 1 74 ? 1.768 -4.601 -19.102 1.00 89.19 74 GLY A O 1
ATOM 614 N N . ARG A 1 75 ? 0.673 -2.665 -18.778 1.00 90.75 75 ARG A N 1
ATOM 615 C CA . ARG A 1 75 ? 1.893 -1.860 -18.613 1.00 90.75 75 ARG A CA 1
ATOM 616 C C . ARG A 1 75 ? 2.582 -2.165 -17.286 1.00 90.75 75 ARG A C 1
ATOM 618 O O . ARG A 1 75 ? 3.771 -2.455 -17.281 1.00 90.75 75 ARG A O 1
ATOM 625 N N . GLU A 1 76 ? 1.843 -2.080 -16.186 1.00 92.44 76 GLU A N 1
ATOM 626 C CA . GLU A 1 76 ? 2.375 -2.284 -14.842 1.00 92.44 76 GLU A CA 1
ATOM 627 C C . GLU A 1 76 ? 2.897 -3.714 -14.659 1.00 92.44 76 GLU A C 1
ATOM 629 O O . GLU A 1 76 ? 3.998 -3.901 -14.152 1.00 92.44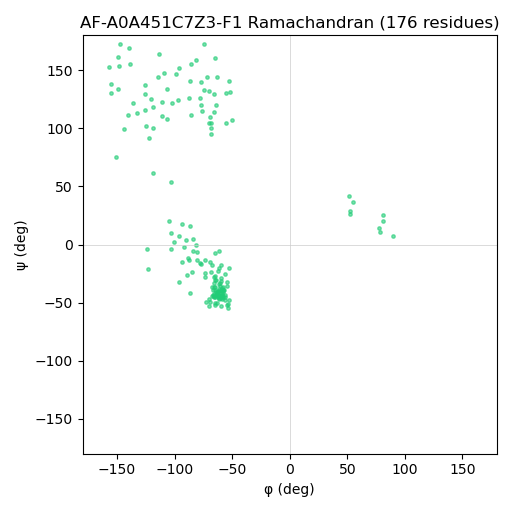 76 GLU A O 1
ATOM 634 N N . TYR A 1 77 ? 2.176 -4.724 -15.158 1.00 90.31 77 TYR A N 1
ATOM 635 C CA . TYR A 1 77 ? 2.653 -6.108 -15.133 1.00 90.31 77 TYR A CA 1
ATOM 636 C C . TYR A 1 77 ? 3.935 -6.303 -15.931 1.00 90.31 77 TYR A C 1
ATOM 638 O O . TYR A 1 77 ? 4.810 -7.041 -15.491 1.00 90.31 77 TYR A O 1
ATOM 646 N N . LYS A 1 78 ? 4.061 -5.655 -17.095 1.00 89.06 78 LYS A N 1
ATOM 647 C CA . LYS A 1 78 ? 5.279 -5.748 -17.901 1.00 89.06 78 LYS A CA 1
ATOM 648 C C . LYS A 1 78 ? 6.489 -5.207 -17.135 1.00 89.06 78 LYS A C 1
ATOM 650 O O . LYS A 1 78 ? 7.512 -5.874 -17.100 1.00 89.06 78 LYS A O 1
ATOM 655 N N . GLU A 1 79 ? 6.356 -4.043 -16.508 1.00 89.12 79 GLU A N 1
ATOM 656 C CA . GLU A 1 79 ? 7.448 -3.399 -15.765 1.00 89.12 79 GLU A CA 1
ATOM 657 C C . GLU A 1 79 ? 7.866 -4.222 -14.536 1.00 89.12 79 GLU A C 1
ATOM 659 O O . GLU A 1 79 ? 9.051 -4.480 -14.339 1.00 89.12 79 GLU A O 1
ATOM 664 N N . VAL A 1 80 ? 6.897 -4.715 -13.754 1.00 89.31 80 VAL A N 1
ATOM 665 C CA . VAL A 1 80 ? 7.174 -5.607 -12.614 1.00 89.31 80 VAL A CA 1
ATOM 666 C C . VAL A 1 80 ? 7.847 -6.892 -13.089 1.00 89.31 80 VAL A C 1
ATOM 668 O O . VAL A 1 80 ? 8.823 -7.337 -12.491 1.00 89.31 80 VAL A O 1
ATOM 671 N N . ARG A 1 81 ? 7.352 -7.493 -14.176 1.00 86.94 81 ARG A N 1
ATOM 672 C CA . ARG A 1 81 ? 7.902 -8.733 -14.725 1.00 86.94 81 ARG A CA 1
ATOM 673 C C . ARG A 1 81 ? 9.344 -8.563 -15.194 1.00 86.94 81 ARG A C 1
ATOM 675 O O . ARG A 1 81 ? 10.162 -9.424 -14.896 1.00 86.94 81 ARG A O 1
ATOM 682 N N . GLU A 1 82 ? 9.656 -7.482 -15.906 1.00 86.81 82 GLU A N 1
ATOM 683 C CA . GLU A 1 82 ? 11.028 -7.175 -16.332 1.00 86.81 82 GLU A CA 1
ATOM 684 C C . GLU A 1 82 ? 11.968 -7.070 -15.119 1.00 86.81 82 GLU A C 1
ATOM 686 O O . GLU A 1 82 ? 13.078 -7.605 -15.143 1.00 86.81 82 GLU A O 1
ATOM 691 N N . GLY A 1 83 ? 11.493 -6.472 -14.023 1.00 84.62 83 GLY A N 1
ATOM 692 C CA . GLY A 1 83 ? 12.216 -6.457 -12.756 1.00 84.62 83 GLY A CA 1
ATOM 693 C C . GLY A 1 83 ? 12.380 -7.850 -12.141 1.00 84.62 83 GLY A C 1
ATOM 694 O O . GLY A 1 83 ? 13.506 -8.260 -11.877 1.00 84.62 83 GLY A O 1
ATOM 695 N N . LEU A 1 84 ? 11.307 -8.633 -11.986 1.00 84.50 84 LEU A N 1
ATOM 696 C CA . LEU A 1 84 ? 11.373 -10.005 -11.449 1.00 84.50 84 LEU A CA 1
ATOM 697 C C . LEU A 1 84 ? 12.303 -10.916 -12.259 1.00 84.50 84 LEU A C 1
ATOM 699 O O . LEU A 1 84 ? 13.034 -11.723 -11.683 1.00 84.50 84 LEU A O 1
ATOM 703 N N . GLU A 1 85 ? 12.297 -10.796 -13.588 1.00 83.94 85 GLU A N 1
ATOM 704 C CA . GLU A 1 85 ? 13.202 -11.533 -14.473 1.00 83.94 85 GLU A CA 1
ATOM 705 C C . GLU A 1 85 ? 14.671 -11.206 -14.161 1.00 83.94 85 GLU A C 1
ATOM 707 O O . GLU A 1 85 ? 15.494 -12.123 -14.109 1.00 83.94 85 GLU A O 1
ATOM 712 N N . SER A 1 86 ? 14.992 -9.943 -13.857 1.00 79.94 86 SER A N 1
ATOM 713 C CA . SER A 1 86 ? 16.350 -9.524 -13.480 1.00 79.94 86 SER A CA 1
ATOM 714 C C . SER A 1 86 ? 16.837 -10.127 -12.153 1.00 79.94 86 SER A C 1
ATOM 716 O O . SER A 1 86 ? 18.029 -10.392 -12.005 1.00 79.94 86 SER A O 1
ATOM 718 N N . TYR A 1 87 ? 15.916 -10.443 -11.235 1.00 73.06 87 TYR A N 1
ATOM 719 C CA . TYR A 1 87 ? 16.202 -11.101 -9.954 1.00 73.06 87 TYR A CA 1
ATOM 720 C C . TYR A 1 87 ? 16.136 -12.640 -10.020 1.00 73.06 87 TYR A C 1
ATOM 722 O O . TYR A 1 87 ? 16.278 -13.313 -9.002 1.00 73.06 87 TYR A O 1
ATOM 730 N N . GLY A 1 88 ? 15.922 -13.233 -11.203 1.00 72.06 88 GLY A N 1
ATOM 731 C CA . GLY A 1 88 ? 15.807 -14.690 -11.358 1.00 72.06 88 GLY A CA 1
ATOM 732 C C . GLY A 1 88 ? 14.451 -15.266 -10.929 1.00 72.06 88 GLY A C 1
ATOM 733 O O . GLY A 1 88 ? 14.303 -16.482 -10.808 1.00 72.06 88 GLY A O 1
ATOM 734 N N . HIS A 1 89 ? 13.442 -14.411 -10.750 1.00 72.50 89 HIS A N 1
ATOM 735 C CA . HIS A 1 89 ? 12.081 -14.762 -10.340 1.00 72.50 89 HIS A CA 1
ATOM 736 C C . HIS A 1 89 ? 11.063 -14.698 -11.491 1.00 72.50 89 HIS A C 1
ATOM 738 O O . HIS A 1 89 ? 9.861 -14.661 -11.250 1.00 72.50 89 HIS A O 1
ATOM 744 N N . GLY A 1 90 ? 11.512 -14.755 -12.750 1.00 62.81 90 GLY A N 1
ATOM 745 C CA . GLY A 1 90 ? 10.668 -14.586 -13.947 1.00 62.81 90 GLY A CA 1
ATOM 746 C C . GLY A 1 90 ? 9.528 -15.601 -14.150 1.00 62.81 90 GLY A C 1
ATOM 747 O O . GLY A 1 90 ? 8.735 -15.447 -15.076 1.00 62.81 90 GLY A O 1
ATOM 748 N N . ALA A 1 91 ? 9.434 -16.637 -13.310 1.00 65.25 91 ALA A N 1
ATOM 749 C CA . ALA A 1 91 ? 8.288 -17.549 -13.266 1.00 65.25 91 ALA A CA 1
ATOM 750 C C . ALA A 1 91 ? 7.095 -16.986 -12.467 1.00 65.25 91 ALA A C 1
ATOM 752 O O . ALA A 1 91 ? 5.997 -17.533 -12.546 1.00 65.25 91 ALA A O 1
ATOM 753 N N . LEU A 1 92 ? 7.300 -15.915 -11.697 1.00 67.88 92 LEU A N 1
ATOM 754 C CA . LEU A 1 92 ? 6.234 -15.155 -11.060 1.00 67.88 92 LEU A CA 1
ATOM 755 C C . LEU A 1 92 ? 5.724 -14.128 -12.068 1.00 67.88 92 LEU A C 1
ATOM 757 O O . LEU A 1 92 ? 6.439 -13.211 -12.465 1.00 67.88 92 LEU A O 1
ATOM 761 N N . PHE A 1 93 ? 4.493 -14.318 -12.531 1.00 63.28 93 PHE A N 1
ATOM 762 C CA . PHE A 1 93 ? 3.935 -13.498 -13.606 1.00 63.28 93 PHE A CA 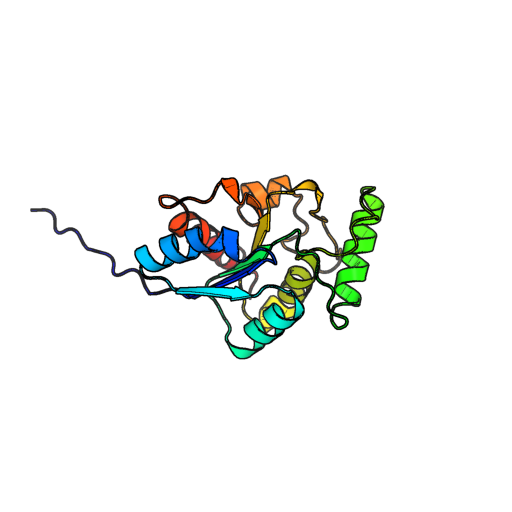1
ATOM 763 C C . PHE A 1 93 ? 3.128 -12.305 -13.093 1.00 63.28 93 PHE A C 1
ATOM 765 O O . PHE A 1 93 ? 2.800 -11.415 -13.879 1.00 63.28 93 PHE A O 1
ATOM 772 N N . MET A 1 94 ? 2.762 -12.301 -11.808 1.00 73.88 94 MET A N 1
ATOM 773 C CA . MET A 1 94 ? 1.775 -11.383 -11.250 1.00 73.88 94 MET A CA 1
ATOM 774 C C . MET A 1 94 ? 2.088 -11.073 -9.791 1.00 73.88 94 MET A C 1
ATOM 776 O O . MET A 1 94 ? 2.376 -11.970 -9.005 1.00 73.88 94 MET A O 1
ATOM 780 N N . THR A 1 95 ? 2.035 -9.789 -9.448 1.00 88.31 95 THR A N 1
ATOM 781 C CA . THR A 1 95 ? 2.173 -9.307 -8.074 1.00 88.31 95 THR A CA 1
ATOM 782 C C . THR A 1 95 ? 1.166 -8.188 -7.838 1.00 88.31 95 THR A C 1
ATOM 784 O O . THR A 1 95 ? 0.774 -7.467 -8.769 1.00 88.31 95 THR A O 1
ATOM 787 N N . GLY A 1 96 ? 0.794 -7.981 -6.575 1.00 92.69 96 GLY A N 1
ATOM 788 C CA . GLY A 1 96 ? 0.030 -6.805 -6.157 1.00 92.69 96 GLY A CA 1
ATOM 789 C C . GLY A 1 96 ? 0.750 -5.489 -6.447 1.00 92.69 96 GLY A C 1
ATOM 790 O O . GLY A 1 96 ? 0.105 -4.444 -6.538 1.00 92.69 96 GLY A O 1
ATOM 791 N N . GLN A 1 97 ? 2.067 -5.528 -6.681 1.00 92.88 97 GLN A N 1
ATOM 792 C CA . GLN A 1 97 ? 2.856 -4.347 -7.017 1.00 92.88 97 GLN A CA 1
ATOM 793 C C . GLN A 1 97 ? 2.368 -3.656 -8.291 1.00 92.88 97 GLN A C 1
ATOM 795 O O . GLN A 1 97 ? 2.410 -2.434 -8.384 1.00 92.88 97 GLN A O 1
ATOM 800 N N . ALA A 1 98 ? 1.780 -4.394 -9.238 1.00 93.56 98 ALA A N 1
ATOM 801 C CA . ALA A 1 98 ? 1.162 -3.780 -10.410 1.00 93.56 98 ALA A CA 1
ATOM 802 C C . ALA A 1 98 ? 0.054 -2.771 -10.038 1.00 93.56 98 ALA A C 1
ATOM 804 O O . ALA A 1 98 ? -0.080 -1.725 -10.680 1.00 93.56 98 ALA A O 1
ATOM 805 N N . LEU A 1 99 ? -0.719 -3.044 -8.980 1.00 95.19 99 LEU A N 1
ATOM 806 C CA . LEU A 1 99 ? -1.711 -2.101 -8.471 1.00 95.19 99 LEU A CA 1
ATOM 807 C C . LEU A 1 99 ? -1.059 -0.893 -7.805 1.00 95.19 99 LEU A C 1
ATOM 809 O O . LEU A 1 99 ? -1.453 0.238 -8.096 1.00 95.19 99 LEU A O 1
ATOM 813 N N . GLY A 1 100 ? -0.068 -1.111 -6.941 1.00 95.56 100 GLY A N 1
ATOM 814 C CA . GLY A 1 100 ? 0.592 0.000 -6.267 1.00 95.56 100 GLY A CA 1
ATOM 815 C C . GLY A 1 100 ? 1.349 0.905 -7.239 1.00 95.56 100 GLY A C 1
ATOM 816 O O . GLY A 1 100 ? 1.192 2.115 -7.148 1.00 95.56 100 GLY A O 1
ATOM 817 N N . LEU A 1 101 ? 1.978 0.385 -8.300 1.00 94.56 101 LEU A N 1
ATOM 818 C CA . LEU A 1 101 ? 2.547 1.221 -9.371 1.00 94.56 101 LEU A CA 1
ATOM 819 C C . LEU A 1 101 ? 1.506 2.129 -10.034 1.00 94.56 101 LEU A C 1
ATOM 821 O O . LEU A 1 101 ? 1.779 3.297 -10.334 1.00 94.56 101 LEU A O 1
ATOM 825 N N . ARG A 1 102 ? 0.292 1.621 -10.270 1.00 95.19 102 ARG A N 1
ATOM 826 C CA . ARG A 1 102 ? -0.797 2.440 -10.812 1.00 95.19 102 ARG A CA 1
ATOM 827 C C . ARG A 1 102 ? -1.241 3.509 -9.821 1.00 95.19 102 ARG A C 1
ATOM 829 O O . ARG A 1 102 ? -1.455 4.656 -10.228 1.00 95.19 102 ARG A O 1
ATOM 836 N N . LEU A 1 103 ? -1.380 3.145 -8.547 1.00 96.75 103 LEU A N 1
ATOM 837 C CA . LEU A 1 103 ? -1.716 4.083 -7.479 1.00 96.75 103 LEU A CA 1
ATOM 838 C C . LEU A 1 103 ? -0.642 5.159 -7.350 1.00 96.75 103 LEU A C 1
ATOM 840 O O . LEU A 1 103 ? -0.986 6.335 -7.380 1.00 96.75 103 LEU A O 1
ATOM 844 N N . TRP A 1 104 ? 0.638 4.785 -7.345 1.00 96.50 104 TRP A N 1
ATOM 845 C CA . TRP A 1 104 ? 1.774 5.697 -7.330 1.00 96.50 104 TRP A CA 1
ATOM 846 C C . TRP A 1 104 ? 1.693 6.712 -8.463 1.00 96.50 104 TRP A C 1
ATOM 848 O O . TRP A 1 104 ? 1.671 7.918 -8.231 1.00 96.50 104 TRP A O 1
ATOM 858 N N . ARG A 1 105 ? 1.553 6.256 -9.709 1.00 94.88 105 ARG A N 1
ATOM 859 C CA . ARG A 1 105 ? 1.470 7.143 -10.886 1.00 94.88 105 ARG A CA 1
ATOM 860 C C . ARG A 1 105 ? 0.304 8.112 -10.827 1.00 94.88 105 ARG A C 1
ATOM 862 O O . ARG A 1 105 ? 0.369 9.210 -11.375 1.00 94.88 105 ARG A O 1
ATOM 869 N N . ARG A 1 106 ? -0.790 7.691 -10.200 1.00 95.75 106 ARG A N 1
ATOM 870 C CA . ARG A 1 106 ? -2.018 8.475 -10.084 1.00 95.75 106 ARG A CA 1
ATOM 871 C C . ARG A 1 106 ? -2.183 9.106 -8.702 1.00 95.75 106 ARG A C 1
ATOM 873 O O . ARG A 1 106 ? -3.239 9.687 -8.461 1.00 95.75 106 ARG A O 1
ATOM 880 N N . ARG A 1 107 ? -1.161 9.070 -7.839 1.00 96.06 107 ARG A N 1
ATOM 881 C CA . ARG A 1 107 ? -1.249 9.435 -6.414 1.00 96.06 107 ARG A CA 1
ATOM 882 C C . ARG A 1 107 ? -1.781 10.843 -6.191 1.00 96.06 107 ARG A C 1
ATOM 884 O O . ARG A 1 107 ? -2.718 11.014 -5.427 1.00 96.06 107 ARG A O 1
ATOM 891 N N . LYS A 1 108 ? -1.317 11.819 -6.977 1.00 95.38 108 LYS A N 1
ATOM 892 C CA . LYS A 1 108 ? -1.796 13.210 -6.903 1.00 95.38 108 LYS A CA 1
ATOM 893 C C . LYS A 1 108 ? -3.265 13.373 -7.301 1.00 95.38 108 LYS A C 1
ATOM 895 O O . LYS A 1 108 ? -3.949 14.263 -6.813 1.00 95.38 108 LYS A O 1
ATOM 900 N N . LYS A 1 109 ? -3.766 12.523 -8.202 1.00 96.38 109 LYS A N 1
ATOM 901 C CA . LYS A 1 109 ? -5.159 12.571 -8.669 1.00 96.38 109 LYS A CA 1
ATOM 902 C C . LYS A 1 109 ? -6.098 11.784 -7.758 1.00 96.38 109 LYS A C 1
ATOM 904 O O . LYS A 1 109 ? -7.222 12.214 -7.544 1.00 96.38 109 LYS A O 1
ATOM 909 N N . ILE A 1 110 ? -5.669 10.607 -7.309 1.00 95.94 110 ILE A N 1
ATOM 910 C CA . ILE A 1 110 ? -6.506 9.672 -6.545 1.00 95.94 110 ILE A CA 1
ATOM 911 C C . ILE A 1 110 ? -6.423 9.949 -5.043 1.00 95.94 110 ILE A C 1
ATOM 913 O O . ILE A 1 110 ? -7.380 9.660 -4.337 1.00 95.94 110 ILE A O 1
ATOM 917 N N . GLN A 1 111 ? -5.323 10.539 -4.565 1.00 96.81 111 GLN A N 1
ATOM 918 C CA . GLN A 1 111 ? -5.108 10.854 -3.151 1.00 96.81 111 GLN A CA 1
ATOM 919 C C . GLN A 1 111 ? -5.255 9.613 -2.249 1.00 96.81 111 GLN A C 1
ATOM 921 O O . GLN A 1 111 ? -5.790 9.705 -1.151 1.00 96.81 111 GLN A O 1
ATOM 926 N N . GLN A 1 112 ? -4.816 8.438 -2.726 1.00 97.94 112 GLN A N 1
ATOM 927 C CA . GLN A 1 112 ? -4.958 7.165 -2.012 1.00 97.94 112 GLN A CA 1
ATOM 928 C C . GLN A 1 112 ? -3.614 6.688 -1.449 1.00 97.94 112 GLN A C 1
ATOM 930 O O . GLN A 1 112 ? -2.780 6.207 -2.220 1.00 97.94 112 GLN A O 1
ATOM 935 N N . PRO A 1 113 ? -3.425 6.745 -0.120 1.00 97.94 113 PRO A N 1
ATOM 936 C CA . PRO A 1 113 ? -2.346 6.042 0.560 1.00 97.94 113 PRO A CA 1
ATOM 937 C C . PRO A 1 113 ? -2.489 4.533 0.410 1.00 97.94 113 PRO A C 1
ATOM 939 O O . PRO A 1 113 ? -3.602 3.993 0.460 1.00 97.94 113 PRO A O 1
ATOM 942 N N . TYR A 1 114 ? -1.361 3.846 0.293 1.00 98.25 114 TYR A N 1
ATOM 943 C CA . TYR A 1 114 ? -1.325 2.391 0.304 1.00 98.25 114 TYR A CA 1
ATOM 944 C C . TYR A 1 114 ? -0.015 1.863 0.891 1.00 98.25 114 TYR A C 1
ATOM 946 O O . TYR A 1 114 ? 0.988 2.573 0.966 1.00 98.25 114 TYR A O 1
ATOM 954 N N . CYS A 1 115 ? -0.034 0.599 1.288 1.00 97.44 115 CYS A N 1
ATOM 955 C CA . CYS A 1 115 ? 1.156 -0.180 1.589 1.00 97.44 115 CYS A CA 1
ATOM 956 C C . CYS A 1 115 ? 1.000 -1.600 1.047 1.00 97.44 115 CYS A C 1
ATOM 958 O O . CYS A 1 115 ? -0.087 -2.024 0.634 1.00 97.44 115 CYS A O 1
ATOM 960 N N . TYR A 1 116 ? 2.102 -2.334 1.064 1.00 96.25 116 TYR A N 1
ATOM 961 C CA . TYR A 1 116 ? 2.107 -3.755 0.777 1.00 96.25 116 TYR A CA 1
ATOM 962 C C . TYR A 1 116 ? 2.046 -4.563 2.061 1.00 96.25 116 TYR A C 1
ATOM 964 O O . TYR A 1 116 ? 2.504 -4.136 3.117 1.00 96.25 116 TYR A O 1
ATOM 972 N N . PHE A 1 117 ? 1.484 -5.754 1.955 1.00 93.06 117 PHE A N 1
ATOM 973 C CA . PHE A 1 117 ? 1.283 -6.665 3.066 1.00 93.06 117 PHE A CA 1
ATOM 974 C C . PHE A 1 117 ? 1.574 -8.084 2.578 1.00 93.06 117 PHE A C 1
ATOM 976 O O . PHE A 1 117 ? 0.861 -8.599 1.728 1.00 93.06 117 PHE A O 1
ATOM 983 N N . THR A 1 118 ? 2.647 -8.718 3.048 1.00 91.19 118 THR A N 1
ATOM 984 C CA . THR A 1 118 ? 3.154 -9.961 2.445 1.00 91.19 118 THR A CA 1
ATOM 985 C C . THR A 1 118 ? 3.803 -10.900 3.459 1.00 91.19 118 THR A C 1
ATOM 987 O O . THR A 1 118 ? 4.280 -10.480 4.508 1.00 91.19 118 THR A O 1
ATOM 990 N N . ASN A 1 119 ? 3.795 -12.200 3.158 1.00 87.69 119 ASN A N 1
ATOM 991 C CA . ASN A 1 119 ? 4.645 -13.204 3.819 1.00 87.69 119 ASN A CA 1
ATOM 992 C C . ASN A 1 119 ? 5.840 -13.607 2.936 1.00 87.69 119 ASN A C 1
ATOM 994 O O . ASN A 1 119 ? 6.681 -14.402 3.347 1.00 87.69 119 ASN A O 1
ATOM 998 N N . PHE A 1 120 ? 5.893 -13.081 1.716 1.00 84.56 120 PHE A N 1
ATOM 999 C CA . PHE A 1 120 ? 6.889 -13.378 0.702 1.00 84.56 120 PHE A CA 1
ATOM 1000 C C . PHE A 1 120 ? 7.555 -12.057 0.330 1.00 84.56 120 PHE A C 1
ATOM 1002 O O . PHE A 1 120 ? 7.037 -11.306 -0.488 1.00 84.56 120 PHE A O 1
ATOM 1009 N N . SER A 1 121 ? 8.653 -11.714 0.994 1.00 82.94 121 SER A N 1
ATOM 1010 C CA . SER A 1 121 ? 9.388 -10.470 0.734 1.00 82.94 121 SER A CA 1
ATOM 1011 C C . SER A 1 121 ? 10.172 -10.512 -0.575 1.00 82.94 121 SER A C 1
ATOM 1013 O O . SER A 1 121 ? 10.338 -9.491 -1.232 1.00 82.94 121 SER A O 1
ATOM 1015 N N . GLN A 1 122 ? 10.590 -11.706 -0.999 1.00 80.75 122 GLN A N 1
ATOM 1016 C CA . GLN A 1 122 ? 11.445 -11.938 -2.166 1.00 80.75 122 GLN A CA 1
ATOM 1017 C C . GLN A 1 122 ? 10.821 -11.559 -3.519 1.00 80.75 122 GLN A C 1
ATOM 1019 O O . GLN A 1 122 ? 11.480 -11.649 -4.546 1.00 80.75 122 GLN A O 1
ATOM 1024 N N . ILE A 1 123 ? 9.539 -11.196 -3.538 1.00 85.25 123 ILE A N 1
ATOM 1025 C CA . ILE A 1 123 ? 8.804 -10.826 -4.756 1.00 85.25 123 ILE A CA 1
ATOM 1026 C C . ILE A 1 123 ? 8.672 -9.302 -4.913 1.00 85.25 123 ILE A C 1
ATOM 1028 O O . ILE A 1 123 ? 8.020 -8.840 -5.848 1.00 85.25 123 ILE A O 1
ATOM 1032 N N . TRP A 1 124 ? 9.248 -8.529 -3.985 1.00 89.31 124 TRP A N 1
ATOM 1033 C CA . TRP A 1 124 ? 9.371 -7.080 -4.104 1.00 89.31 124 TRP A CA 1
ATOM 1034 C C . TRP A 1 124 ? 10.291 -6.730 -5.267 1.00 89.31 124 TRP A C 1
ATOM 1036 O O . TRP A 1 124 ? 11.401 -7.250 -5.365 1.00 89.31 124 TRP A O 1
ATOM 1046 N N . VAL A 1 125 ? 9.830 -5.840 -6.141 1.00 88.81 125 VAL A N 1
ATOM 1047 C CA . VAL A 1 125 ? 10.623 -5.344 -7.261 1.00 88.81 125 VAL A CA 1
ATOM 1048 C C . VAL A 1 125 ? 10.973 -3.891 -7.021 1.00 88.81 125 VAL A C 1
ATOM 1050 O O . VAL A 1 125 ? 10.133 -2.992 -7.089 1.00 88.81 125 VAL A O 1
ATOM 1053 N N . GLU A 1 126 ? 12.246 -3.648 -6.778 1.00 87.62 126 GLU A N 1
ATOM 1054 C CA . GLU A 1 126 ? 12.750 -2.307 -6.539 1.00 87.62 126 GLU A CA 1
ATOM 1055 C C . GLU A 1 126 ? 12.748 -1.518 -7.845 1.00 87.62 126 GLU A C 1
ATOM 1057 O O . GLU A 1 126 ? 13.027 -2.046 -8.922 1.00 87.62 126 GLU A O 1
ATOM 1062 N N . ASN A 1 127 ? 12.449 -0.224 -7.746 1.00 82.12 127 ASN A N 1
ATOM 1063 C CA . ASN A 1 127 ? 12.680 0.722 -8.834 1.00 82.12 127 ASN A CA 1
ATOM 1064 C C . ASN A 1 127 ? 12.089 0.299 -10.202 1.00 82.12 127 ASN A C 1
ATOM 1066 O O . ASN A 1 127 ? 12.700 0.520 -11.249 1.00 82.12 127 ASN A O 1
ATOM 1070 N N . CYS A 1 128 ? 10.865 -0.253 -10.210 1.00 80.06 128 CYS A N 1
ATOM 1071 C CA . CYS A 1 128 ? 10.148 -0.658 -11.434 1.00 80.06 128 CYS A CA 1
ATOM 1072 C C . CYS A 1 128 ? 10.044 0.457 -12.499 1.00 80.06 128 CYS A C 1
ATOM 1074 O O . CYS A 1 128 ? 9.772 0.192 -13.668 1.00 80.06 128 CYS A O 1
ATOM 1076 N N . ASN A 1 129 ? 10.200 1.723 -12.100 1.00 80.50 129 ASN A N 1
ATOM 1077 C CA . ASN A 1 129 ? 10.164 2.881 -12.982 1.00 80.50 129 ASN A CA 1
ATOM 1078 C C . ASN A 1 129 ? 11.167 3.947 -12.526 1.00 80.50 129 ASN A C 1
ATOM 1080 O O . ASN A 1 129 ? 10.855 4.767 -11.669 1.00 80.50 129 ASN A O 1
ATOM 1084 N N . THR A 1 130 ? 12.330 4.003 -13.168 1.00 81.12 130 THR A N 1
ATOM 1085 C CA . THR A 1 130 ? 13.428 4.910 -12.791 1.00 81.12 130 THR A CA 1
ATOM 1086 C C . THR A 1 130 ? 13.098 6.402 -12.895 1.00 81.12 130 THR A C 1
ATOM 1088 O O . THR A 1 130 ? 13.742 7.212 -12.234 1.00 81.12 130 THR A O 1
ATOM 1091 N N . GLY A 1 131 ? 12.108 6.791 -13.707 1.00 84.81 131 GLY A N 1
ATOM 1092 C CA . GLY A 1 131 ? 11.720 8.197 -13.882 1.00 84.81 131 GLY A CA 1
ATOM 1093 C C . GLY A 1 131 ? 10.737 8.730 -12.833 1.00 84.81 131 GLY A C 1
ATOM 1094 O O . GLY A 1 131 ? 10.663 9.936 -12.621 1.00 84.81 131 GLY A O 1
ATOM 1095 N N . ASP A 1 132 ? 9.973 7.847 -12.192 1.00 87.56 132 ASP A N 1
ATOM 1096 C CA . ASP A 1 132 ? 9.070 8.163 -11.076 1.00 87.56 132 ASP A CA 1
ATOM 1097 C C . ASP A 1 132 ? 8.976 6.910 -10.201 1.00 87.56 132 ASP A C 1
ATOM 1099 O O . ASP A 1 132 ? 8.008 6.144 -10.324 1.00 87.56 132 ASP A O 1
ATOM 1103 N N . PRO A 1 133 ? 10.034 6.636 -9.420 1.00 89.44 133 PRO A N 1
ATOM 1104 C CA . PRO A 1 133 ? 10.155 5.378 -8.715 1.00 89.44 133 PRO A CA 1
ATOM 1105 C C . PRO A 1 133 ? 9.206 5.355 -7.523 1.00 89.44 133 PRO A C 1
ATOM 1107 O O . PRO A 1 133 ? 9.119 6.310 -6.747 1.00 89.44 133 PRO A O 1
ATOM 1110 N N . GLU A 1 134 ? 8.484 4.246 -7.397 1.00 93.75 134 GLU A N 1
ATOM 1111 C CA . GLU A 1 134 ? 7.582 3.999 -6.278 1.00 93.75 134 GLU A CA 1
ATOM 1112 C C . GLU A 1 134 ? 8.337 4.120 -4.95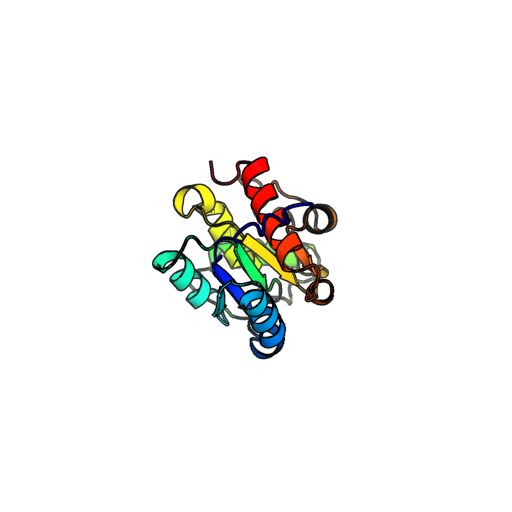3 1.00 93.75 134 GLU A C 1
ATOM 1114 O O . GLU A 1 134 ? 9.430 3.573 -4.809 1.00 93.75 134 GLU A O 1
ATOM 1119 N N . PHE A 1 135 ? 7.784 4.896 -4.016 1.00 93.44 135 PHE A N 1
ATOM 1120 C CA . PHE A 1 135 ? 8.416 5.202 -2.729 1.00 93.44 135 PHE A CA 1
ATOM 1121 C C . PHE A 1 135 ? 9.847 5.749 -2.837 1.00 93.44 135 PHE A C 1
ATOM 1123 O O . PHE A 1 135 ? 10.644 5.611 -1.919 1.00 93.44 135 PHE A O 1
ATOM 1130 N N . GLY A 1 136 ? 10.197 6.394 -3.953 1.00 89.38 136 GLY A N 1
ATOM 1131 C CA . GLY A 1 136 ? 11.557 6.887 -4.180 1.00 89.38 136 GLY A CA 1
ATOM 1132 C C . GLY A 1 136 ? 12.556 5.805 -4.601 1.00 89.38 136 GLY A C 1
ATOM 1133 O O . GLY A 1 136 ? 13.748 6.086 -4.645 1.00 89.38 136 GLY A O 1
ATOM 1134 N N . GLY A 1 137 ? 12.090 4.599 -4.938 1.00 89.50 137 GLY A N 1
ATOM 1135 C CA . GLY A 1 137 ? 12.939 3.492 -5.383 1.00 89.50 137 GLY A CA 1
ATOM 1136 C C . GLY A 1 137 ? 13.605 2.740 -4.239 1.00 89.50 137 GLY A C 1
ATOM 1137 O O . GLY A 1 137 ? 14.663 2.160 -4.457 1.00 89.50 137 GLY A O 1
ATOM 1138 N N . MET A 1 138 ? 12.997 2.782 -3.049 1.00 90.94 138 MET A N 1
ATOM 1139 C CA . MET A 1 138 ? 13.484 2.101 -1.851 1.00 90.94 138 MET A CA 1
ATOM 1140 C C . MET A 1 138 ? 13.734 0.612 -2.095 1.00 90.94 138 MET A C 1
ATOM 1142 O O . MET A 1 138 ? 12.934 -0.076 -2.745 1.00 90.94 138 MET A O 1
ATOM 1146 N N . MET A 1 139 ? 14.822 0.131 -1.499 1.00 90.94 139 MET A N 1
ATOM 1147 C CA . MET A 1 139 ? 15.106 -1.294 -1.372 1.00 90.94 139 MET A CA 1
ATOM 1148 C C . MET A 1 139 ? 14.052 -1.960 -0.481 1.00 90.94 139 MET A C 1
ATOM 1150 O O . MET A 1 139 ? 13.381 -1.280 0.306 1.00 90.94 139 MET A O 1
ATOM 1154 N N . PHE A 1 140 ? 13.906 -3.285 -0.573 1.00 90.00 140 PHE A N 1
ATOM 1155 C CA . PHE A 1 140 ? 12.941 -4.008 0.268 1.00 90.00 140 PHE A CA 1
ATOM 1156 C C . PHE A 1 140 ? 13.125 -3.688 1.759 1.00 90.00 140 PHE A C 1
ATOM 1158 O O . PHE A 1 140 ? 12.151 -3.370 2.439 1.00 90.00 140 PHE A O 1
ATOM 1165 N N . GLU A 1 141 ? 14.360 -3.742 2.262 1.00 90.94 141 GLU A N 1
ATOM 1166 C CA . GLU A 1 141 ? 14.668 -3.520 3.677 1.00 90.94 141 GLU A CA 1
ATOM 1167 C C . GLU A 1 141 ? 14.282 -2.109 4.120 1.00 90.94 141 GLU A C 1
ATOM 1169 O O . GLU A 1 141 ? 13.686 -1.940 5.176 1.00 90.94 141 GLU A O 1
ATOM 1174 N N . GLU A 1 142 ? 14.541 -1.101 3.286 1.00 92.31 142 GLU A N 1
ATOM 1175 C CA . GLU A 1 142 ? 14.179 0.288 3.580 1.00 92.31 142 GLU A CA 1
ATOM 1176 C C . GLU A 1 142 ? 12.658 0.472 3.623 1.00 92.31 142 GLU A C 1
ATOM 1178 O O . GLU A 1 142 ? 12.128 1.116 4.531 1.00 92.31 142 GLU A O 1
ATOM 1183 N N . ALA A 1 143 ? 11.942 -0.114 2.659 1.00 91.75 143 ALA A N 1
ATOM 1184 C CA . ALA A 1 143 ? 10.487 -0.051 2.609 1.00 91.75 143 ALA A CA 1
ATOM 1185 C C . ALA A 1 143 ? 9.842 -0.828 3.770 1.00 91.75 143 ALA A C 1
ATOM 1187 O O . ALA A 1 143 ? 8.826 -0.392 4.314 1.00 91.75 143 ALA A O 1
ATOM 1188 N N . HIS A 1 144 ? 10.434 -1.955 4.169 1.00 91.31 144 HIS A N 1
ATOM 1189 C CA . HIS A 1 144 ? 10.004 -2.759 5.309 1.00 91.31 144 HIS A CA 1
ATOM 1190 C C . HIS A 1 144 ? 10.255 -2.044 6.640 1.00 91.31 144 HIS A C 1
ATOM 1192 O O . HIS A 1 144 ? 9.334 -1.927 7.445 1.00 91.31 144 HIS A O 1
ATOM 1198 N N . ASP A 1 145 ? 11.461 -1.516 6.861 1.00 91.19 145 ASP A N 1
ATOM 1199 C CA . ASP A 1 145 ? 11.829 -0.808 8.094 1.00 91.19 145 ASP A CA 1
ATOM 1200 C C . ASP A 1 145 ? 11.017 0.475 8.280 1.00 91.19 145 ASP A C 1
ATOM 1202 O O . ASP A 1 145 ? 10.705 0.868 9.405 1.00 91.19 145 ASP A O 1
ATOM 1206 N N . LEU A 1 146 ? 10.626 1.110 7.173 1.00 91.50 146 LEU A N 1
ATOM 1207 C CA . LEU A 1 146 ? 9.708 2.240 7.194 1.00 91.50 146 LEU A CA 1
ATOM 1208 C C . LEU A 1 146 ? 8.242 1.806 7.381 1.00 91.50 146 LEU A C 1
ATOM 1210 O O . LEU A 1 146 ? 7.418 2.638 7.720 1.00 91.50 146 LEU A O 1
ATOM 1214 N N . GLY A 1 147 ? 7.882 0.536 7.185 1.00 90.81 147 GLY A N 1
ATOM 1215 C CA . GLY A 1 147 ? 6.511 0.027 7.339 1.00 90.81 147 GLY A CA 1
ATOM 1216 C C . GLY A 1 147 ? 5.644 0.082 6.072 1.00 90.81 147 GLY A C 1
ATOM 1217 O O . GLY A 1 147 ? 4.458 -0.230 6.119 1.00 90.81 147 GLY A O 1
ATOM 1218 N N . LEU A 1 148 ? 6.207 0.435 4.913 1.00 93.81 148 LEU A N 1
ATOM 1219 C CA . LEU A 1 148 ? 5.501 0.446 3.620 1.00 93.81 148 LEU A CA 1
ATOM 1220 C C . LEU A 1 148 ? 5.328 -0.952 3.019 1.00 93.81 148 LEU A C 1
ATOM 1222 O O . LEU A 1 148 ? 4.478 -1.146 2.146 1.00 93.81 148 LEU A O 1
ATOM 1226 N N . VAL A 1 149 ? 6.100 -1.924 3.505 1.00 94.50 149 VAL A N 1
ATOM 1227 C CA . VAL A 1 149 ? 5.909 -3.350 3.237 1.00 94.50 149 VAL A CA 1
ATOM 1228 C C . VAL A 1 149 ? 5.806 -4.085 4.570 1.00 94.50 149 VAL A C 1
ATOM 1230 O O . VAL A 1 149 ? 6.801 -4.333 5.243 1.00 94.50 149 VAL A O 1
ATOM 1233 N N . LEU A 1 150 ? 4.583 -4.431 4.960 1.00 93.38 150 LEU A N 1
ATOM 1234 C CA . LEU A 1 150 ? 4.284 -5.107 6.215 1.00 93.38 150 LEU A CA 1
ATOM 1235 C C . LEU A 1 150 ? 4.399 -6.625 6.087 1.00 93.38 150 LEU A C 1
ATOM 1237 O O . LEU A 1 150 ? 3.907 -7.227 5.129 1.00 93.38 150 LEU A O 1
ATOM 1241 N N . ASN A 1 151 ? 4.947 -7.263 7.119 1.00 90.19 151 ASN A N 1
ATOM 1242 C CA . ASN A 1 151 ? 4.866 -8.711 7.276 1.00 90.19 151 ASN A CA 1
ATOM 1243 C C . ASN A 1 151 ? 3.477 -9.115 7.797 1.00 90.19 151 ASN A C 1
ATOM 1245 O O . ASN A 1 151 ? 3.064 -8.642 8.862 1.00 90.19 151 ASN A O 1
ATOM 1249 N N . LYS A 1 152 ? 2.770 -10.030 7.108 1.00 90.31 152 LYS A N 1
ATOM 1250 C CA . LYS A 1 152 ? 1.412 -10.424 7.534 1.00 90.31 152 LYS A CA 1
ATOM 1251 C C . LYS A 1 152 ? 1.368 -10.973 8.953 1.00 90.31 152 LYS A C 1
ATOM 1253 O O . LYS A 1 152 ? 0.474 -10.656 9.736 1.00 90.31 152 LYS A O 1
ATOM 1258 N N . SER A 1 153 ? 2.380 -11.754 9.297 1.00 86.94 153 SER A N 1
ATOM 1259 C CA . SER A 1 153 ? 2.495 -12.419 10.592 1.00 86.94 153 SER A CA 1
ATOM 1260 C C . SER A 1 153 ? 2.848 -11.461 11.737 1.00 86.94 153 SER A C 1
ATOM 1262 O O . SER A 1 153 ? 2.733 -11.845 12.898 1.00 86.94 153 SER A O 1
ATOM 1264 N N . ALA A 1 154 ? 3.269 -10.228 11.434 1.00 87.19 154 ALA A N 1
ATOM 1265 C CA . ALA A 1 154 ? 3.620 -9.222 12.435 1.00 87.19 154 ALA A CA 1
ATOM 1266 C C . ALA A 1 154 ? 2.423 -8.372 12.893 1.00 87.19 154 ALA A C 1
ATOM 1268 O O . ALA A 1 154 ? 2.541 -7.664 13.892 1.00 87.19 154 ALA A O 1
ATOM 1269 N N . LEU A 1 155 ? 1.276 -8.441 12.205 1.00 90.12 155 LEU A N 1
ATOM 1270 C CA . LEU A 1 155 ? 0.058 -7.742 12.617 1.00 90.12 155 LEU A CA 1
ATOM 1271 C C . LEU A 1 155 ? -0.767 -8.595 13.582 1.00 90.12 155 LEU A C 1
ATOM 1273 O O . LEU A 1 155 ? -1.149 -9.725 13.275 1.00 90.12 155 LEU A O 1
ATOM 1277 N N . TRP A 1 156 ? -1.096 -8.024 14.733 1.00 91.06 156 TRP A N 1
ATOM 1278 C CA . TRP A 1 156 ? -1.928 -8.629 15.767 1.00 91.06 156 TRP A CA 1
ATOM 1279 C C . TRP A 1 156 ? -2.740 -7.551 16.498 1.00 91.06 156 TRP A C 1
ATOM 1281 O O . TRP A 1 156 ? -2.584 -6.353 16.271 1.00 91.06 156 TRP A O 1
ATOM 1291 N N . GLU A 1 157 ? -3.656 -7.977 17.367 1.00 89.88 157 GLU A N 1
ATOM 1292 C CA . GLU A 1 157 ? -4.677 -7.107 17.969 1.00 89.88 157 GLU A CA 1
ATOM 1293 C C . GLU A 1 157 ? -4.116 -5.864 18.680 1.00 89.88 157 GLU A C 1
ATOM 1295 O O . GLU A 1 157 ? -4.707 -4.795 18.593 1.00 89.88 157 GLU A O 1
ATOM 1300 N N . GLY A 1 158 ? -2.960 -5.972 19.337 1.00 89.88 158 GLY A N 1
A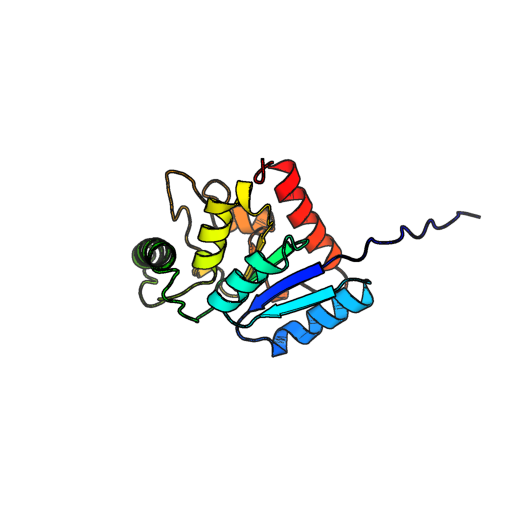TOM 1301 C CA . GLY A 1 158 ? -2.381 -4.870 20.107 1.00 89.88 158 GLY A CA 1
ATOM 1302 C C . GLY A 1 158 ? -1.411 -3.967 19.348 1.00 89.88 158 GLY A C 1
ATOM 1303 O O . GLY A 1 158 ? -0.945 -3.004 19.950 1.00 89.88 158 GLY A O 1
ATOM 1304 N N . ASN A 1 159 ? -1.099 -4.231 18.072 1.00 93.25 159 ASN A N 1
ATOM 1305 C CA . ASN A 1 159 ? -0.272 -3.316 17.268 1.00 93.25 159 ASN A CA 1
ATOM 1306 C C . ASN A 1 159 ? -0.933 -2.832 15.974 1.00 93.25 159 ASN A C 1
ATOM 1308 O O . ASN A 1 159 ? -0.545 -1.781 15.475 1.00 93.25 159 ASN A O 1
ATOM 1312 N N . MET A 1 160 ? -1.937 -3.540 15.452 1.00 92.88 160 MET A N 1
ATOM 1313 C CA . MET A 1 160 ? -2.469 -3.288 14.114 1.00 92.88 160 MET A CA 1
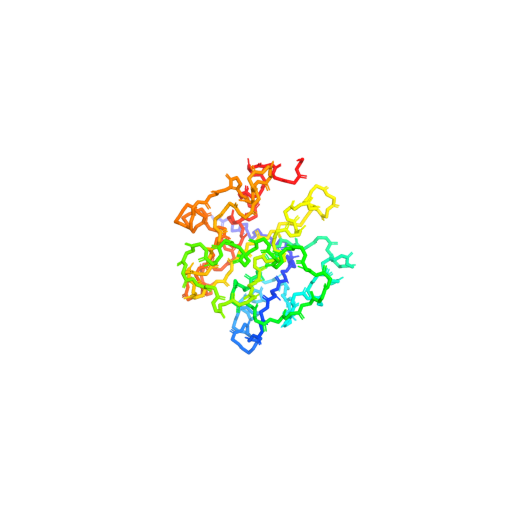ATOM 1314 C C . MET A 1 160 ? -2.895 -1.830 13.889 1.00 92.88 160 MET A C 1
ATOM 1316 O O . MET A 1 160 ? -2.444 -1.223 12.926 1.00 92.88 160 MET A O 1
ATOM 1320 N N . ASP A 1 161 ? -3.708 -1.243 14.771 1.00 91.69 161 ASP A N 1
ATOM 1321 C CA . ASP A 1 161 ? -4.153 0.154 14.623 1.00 91.69 161 ASP A CA 1
ATOM 1322 C C . ASP A 1 161 ? -2.968 1.136 14.565 1.00 91.69 161 ASP A C 1
ATOM 1324 O O . ASP A 1 161 ? -2.889 1.991 13.680 1.00 91.69 161 ASP A O 1
ATOM 1328 N N . GLN A 1 162 ? -1.987 0.964 15.455 1.00 92.38 162 GLN A N 1
ATOM 1329 C CA . GLN A 1 162 ? -0.806 1.820 15.482 1.00 92.38 162 GLN A CA 1
ATOM 1330 C C . GLN A 1 162 ? 0.032 1.689 14.205 1.00 92.38 162 GLN A C 1
ATOM 1332 O O . GLN A 1 162 ? 0.448 2.710 13.663 1.00 92.38 162 GLN A O 1
ATOM 1337 N N . GLU A 1 163 ? 0.245 0.469 13.707 1.00 94.50 163 GLU A N 1
ATOM 1338 C CA . GLU A 1 163 ? 0.988 0.234 12.462 1.00 94.50 163 GLU A CA 1
ATOM 1339 C C . GLU A 1 163 ? 0.318 0.932 11.273 1.00 94.50 163 GLU A C 1
ATOM 1341 O O . GLU A 1 163 ? 0.969 1.659 10.523 1.00 94.50 163 GLU A O 1
ATOM 1346 N N . LEU A 1 164 ? -1.006 0.808 11.131 1.00 95.44 164 LEU A N 1
ATOM 1347 C CA . LEU A 1 164 ? -1.725 1.456 10.029 1.00 95.44 164 LEU A CA 1
ATOM 1348 C C . LEU A 1 164 ? -1.678 2.987 10.128 1.00 95.44 164 LEU A C 1
ATOM 1350 O O . LEU A 1 164 ? -1.551 3.663 9.105 1.00 95.44 164 LEU A O 1
ATOM 1354 N N . ARG A 1 165 ? -1.741 3.545 11.344 1.00 94.12 165 ARG A N 1
ATOM 1355 C CA . ARG A 1 165 ? -1.566 4.990 11.564 1.00 94.12 165 ARG A CA 1
ATOM 1356 C C . ARG A 1 165 ? -0.158 5.461 11.225 1.00 94.12 165 ARG A C 1
ATOM 1358 O O . ARG A 1 165 ? -0.024 6.499 10.585 1.00 94.12 165 ARG A O 1
ATOM 1365 N N . ASN A 1 166 ? 0.870 4.707 11.609 1.00 95.69 166 ASN A N 1
ATOM 1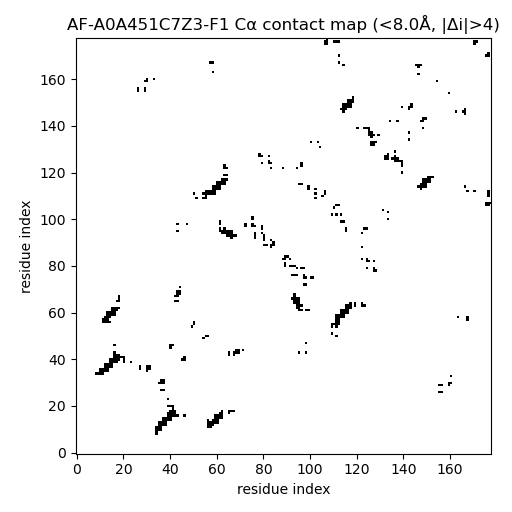366 C CA . ASN A 1 166 ? 2.259 5.041 11.287 1.00 95.69 166 ASN A CA 1
ATOM 1367 C C . ASN A 1 166 ? 2.456 5.133 9.772 1.00 95.69 166 ASN A C 1
ATOM 1369 O O . ASN A 1 166 ? 3.023 6.103 9.278 1.00 95.69 166 ASN A O 1
ATOM 1373 N N . ILE A 1 167 ? 1.913 4.171 9.026 1.00 96.88 167 ILE A N 1
ATOM 1374 C CA . ILE A 1 167 ? 1.982 4.164 7.560 1.00 96.88 167 ILE A CA 1
ATOM 1375 C C . ILE A 1 167 ? 1.285 5.383 6.972 1.00 96.88 167 ILE A C 1
ATOM 1377 O O . ILE A 1 167 ? 1.820 6.029 6.070 1.00 96.88 167 ILE A O 1
ATOM 1381 N N . ARG A 1 168 ? 0.098 5.724 7.482 1.00 96.12 168 ARG A N 1
ATOM 1382 C CA . ARG A 1 168 ? -0.609 6.925 7.036 1.00 96.12 168 ARG A CA 1
ATOM 1383 C C . ARG A 1 168 ? 0.223 8.184 7.276 1.00 96.12 168 ARG A C 1
ATOM 1385 O O . ARG A 1 168 ? 0.332 8.999 6.362 1.00 96.12 168 ARG A O 1
ATOM 1392 N N . GLN A 1 169 ? 0.840 8.295 8.451 1.00 96.56 169 GLN A N 1
ATOM 1393 C CA . GLN A 1 169 ? 1.704 9.418 8.805 1.00 96.56 169 GLN A CA 1
ATOM 1394 C C . GLN A 1 169 ? 2.909 9.520 7.866 1.00 96.56 169 GLN A C 1
ATOM 1396 O O . GLN A 1 169 ? 3.232 10.606 7.407 1.00 96.56 169 GLN A O 1
ATOM 1401 N N . ILE A 1 170 ? 3.523 8.397 7.483 1.00 96.88 170 ILE A N 1
ATOM 1402 C CA . ILE A 1 170 ? 4.638 8.392 6.523 1.00 96.88 170 ILE A CA 1
ATOM 1403 C C . ILE A 1 170 ? 4.226 8.999 5.182 1.00 96.88 170 ILE A C 1
ATOM 1405 O O . ILE A 1 170 ? 4.974 9.789 4.611 1.00 96.88 170 ILE A O 1
ATOM 1409 N N . TRP A 1 171 ? 3.037 8.666 4.678 1.00 97.56 171 TRP A N 1
ATOM 1410 C CA . TRP A 1 171 ? 2.521 9.260 3.442 1.00 97.56 171 TRP A CA 1
ATOM 1411 C C . TRP A 1 171 ? 2.352 10.781 3.537 1.00 97.56 171 TRP A C 1
ATOM 1413 O O . TRP A 1 171 ? 2.563 11.478 2.543 1.00 97.56 171 TRP A O 1
ATOM 1423 N N . GLU A 1 172 ? 1.960 11.280 4.708 1.00 96.56 172 GLU A N 1
ATOM 1424 C CA . GLU A 1 172 ? 1.803 12.709 4.985 1.00 96.56 172 GLU A CA 1
ATOM 1425 C C . GLU A 1 172 ? 3.162 13.401 5.110 1.00 96.56 172 GLU A C 1
ATOM 1427 O O . GLU A 1 172 ? 3.412 14.374 4.404 1.00 96.56 172 GLU A O 1
ATOM 1432 N N . ASP A 1 173 ? 4.071 12.845 5.911 1.00 96.81 173 ASP A N 1
ATOM 1433 C CA . ASP A 1 173 ? 5.415 13.379 6.152 1.00 96.81 173 ASP A CA 1
ATOM 1434 C C . ASP A 1 173 ? 6.259 13.434 4.875 1.00 96.81 173 ASP A C 1
ATOM 1436 O O . ASP A 1 173 ? 7.098 14.317 4.697 1.00 96.81 173 ASP A O 1
ATOM 1440 N N . LYS A 1 174 ? 6.063 12.463 3.977 1.00 96.25 174 LYS A N 1
ATOM 1441 C CA . LYS A 1 174 ? 6.739 12.409 2.676 1.00 96.25 174 LYS A CA 1
ATOM 1442 C C . LYS A 1 174 ? 6.055 13.249 1.607 1.00 96.25 174 LYS A C 1
ATOM 1444 O O . LYS A 1 174 ? 6.575 13.323 0.494 1.00 96.25 174 LYS A O 1
ATOM 1449 N N . GLU A 1 175 ? 4.900 13.835 1.918 1.00 96.31 175 GLU A N 1
ATOM 1450 C CA . GLU A 1 175 ? 4.119 14.673 1.011 1.00 96.31 175 GLU A CA 1
ATOM 1451 C C . GLU A 1 175 ? 3.834 13.993 -0.340 1.00 96.31 175 GLU A C 1
ATOM 1453 O O . GLU A 1 175 ? 3.672 14.643 -1.370 1.00 96.31 175 GLU A O 1
ATOM 1458 N N . TRP A 1 176 ? 3.756 12.657 -0.375 1.00 95.50 176 TRP A N 1
ATOM 1459 C CA . TRP A 1 176 ? 3.683 11.913 -1.639 1.00 95.50 176 TRP A CA 1
ATOM 1460 C C . TRP A 1 176 ? 2.385 12.129 -2.411 1.00 95.50 176 TRP A C 1
ATOM 1462 O O . TRP A 1 176 ? 2.323 11.837 -3.608 1.00 95.50 176 TRP A O 1
ATOM 1472 N N . LEU A 1 177 ? 1.353 12.631 -1.739 1.00 94.62 177 LEU A N 1
ATOM 1473 C CA . LEU A 1 177 ? 0.087 12.979 -2.366 1.00 94.62 177 LEU A CA 1
ATOM 1474 C C . LEU A 1 177 ? 0.059 14.412 -2.932 1.00 94.62 177 LEU A C 1
ATOM 1476 O O . LEU A 1 177 ? -0.849 14.711 -3.709 1.00 94.62 177 LEU A O 1
ATOM 1480 N N . LEU A 1 178 ? 1.024 15.278 -2.593 1.00 89.25 178 LEU A N 1
ATOM 1481 C CA . LEU A 1 178 ? 1.105 16.668 -3.072 1.00 89.25 178 LEU A CA 1
ATOM 1482 C C . LEU A 1 178 ? 1.776 16.755 -4.453 1.00 89.25 178 LEU A C 1
ATOM 1484 O O . LEU A 1 178 ? 2.696 15.969 -4.767 1.00 89.25 178 LEU A O 1
#

Foldseek 3Di:
DDDPPPPPDPAFEEEEAALCVVVCVQVQVLSVVVNYHYHYHNALVVSVVCLVPPDDGLEYEFAFLRQDDDPVLVVLQVLLLVQCVVLVNNVRRDTSSSNLVVCLVCLLPSVHHYAYEYQCLSSDGFQSDVVRGRVNRDDSVRCVVQLRHHYNVPDDNVCPVVSSVSSSVVCVVVVSND

pLDDT: mean 88.51, std 11.8, range [38.88, 98.25]

Radius of gyration: 16.34 Å; Cα contacts (8 Å, |Δi|>4): 280; chains: 1; bounding box: 32×34×59 Å

Solvent-accessible surface area (backbone atoms only — not comparable to full-atom values): 10018 Å² total; per-residue (Å²): 134,85,80,80,76,78,72,81,67,76,70,46,43,35,37,36,32,36,69,61,61,76,74,47,50,61,56,45,48,44,39,42,76,72,53,28,46,67,49,80,32,60,35,55,57,62,36,50,57,45,47,78,73,66,48,62,42,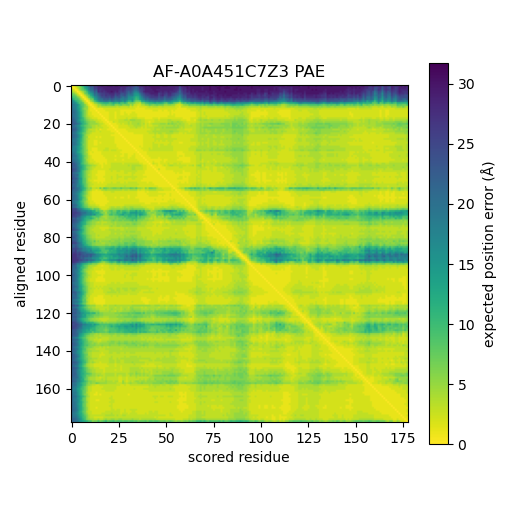65,35,34,38,28,23,40,75,28,80,52,92,42,85,90,43,56,67,40,37,49,36,47,33,58,40,29,41,74,74,74,43,55,87,53,74,54,40,28,54,35,52,50,54,53,41,56,78,37,14,65,80,59,55,50,52,66,35,34,36,29,90,61,72,89,76,67,56,58,43,59,34,86,92,71,28,62,88,76,35,45,48,70,65,57,32,34,77,68,46,46,38,34,52,55,88,77,57,46,83,93,46,41,70,60,53,56,49,50,42,46,48,49,47,56,78,66,44,62,49,109

Nearest PDB structures (foldseek):
  6oec-assembly3_I  TM=7.657E-01  e=6.747E-05  Carboxydothermus hydrogenoformans Z-2901
  6oec-assembly2_D  TM=7.700E-01  e=8.068E-05  Carboxydothermus hydrogenoformans Z-2901
  6oec-assembly3_H  TM=7.708E-01  e=1.224E-04  Carboxydothermus hydrogenoformans Z-2901
  6oec-assembly2_E  TM=7.617E-01  e=1.464E-04  Carb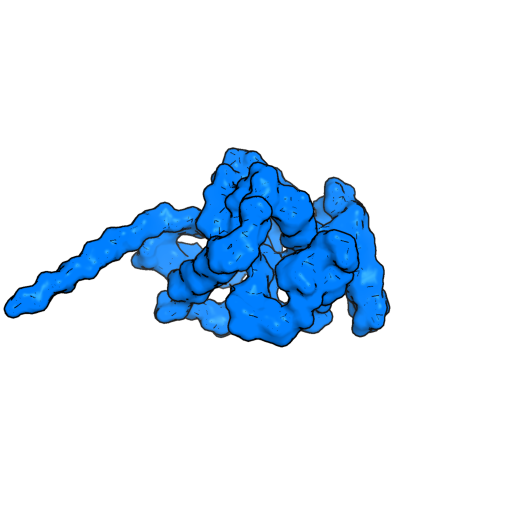oxydothermus hydrogenoformans Z-2901
  3h5i-assembly1_A  TM=8.116E-01  e=3.580E-04  Carboxydothermus hydrogenoformans Z-2901

Secondary structure (DSSP, 8-state):
------------EEEEE-S-TTTTHHHHHHHHHTT-EEEEESSHHHHHHHHHHHPPPSEEEEETT-----GGGHHHHHHHHHHHHHTT-TT----THHHHHHHHHTHHHH---EEEEES-GGG--TTS-TTS-GGGT--HHHHHHTTSEEEGGG--TTTHHHHHHHHHHHHHHTTTT-

Mean predicted aligned error: 5.49 Å